Protein AF-A0A962HY28-F1 (afdb_monomer_lite)

Sequence (195 aa):
MSELNWTRHFLYLSLGILLLACLAYSPIFGRIGDWFGYLFVAGAWHASAIVLALRQSDRRALRLLFVVLVGLWSLLVPWVGLLLAGTLLPRDFPSGAALPIVFGLSSATGAASYWLLIRWWWLPSLSGGSIFWVVASCTLVSVLIAAAQPALKGFGVPSDISVHLLPSVLWWFAFSGALCLSQRIATRACLLTGS

Radius of gyration: 17.56 Å; chains: 1; bounding box: 40×38×54 Å

Secondary structure (DSSP, 8-state):
---B-HHHHHHHHHHHHHHHHHHHH-GGG-----HHHHHHHHHHHHHHHHHHHBSS---HHHHHHHHHHHHHHHHHHHHHHHHHHHHHS-TTS-HHHHHHHHHHHHHHHHHHHHHHHHHHHT-TTS-TTHHHHHHHHHHHHHHHHHHHHHHHHHTT--HIIIIIIHHHHHHHHHHHHHHHHHHHHHHHHHHHHT-

Foldseek 3Di:
DWDFQLVQLVVLLVVLLVVLVCLLPDCVVVDPVPVLVLQLSLQLSNLLSRLVRTPDDPPPVVSNVLSNVRSVVSNCLLVQLVVVLVVPDDPPHDPLQSQLSSQLSSLLVSLLVNVVSCCVPRNVLQDPVLSCQLSVQLSVLSSVLSVCLVVCVVVVPDCSCSVRSVNSSSNSCSNSVSVVVRVVVSVVVCVVVVD

pLDDT: mean 89.53, std 10.58, range [45.88, 98.25]

Structure (mmCIF, N/CA/C/O backbone):
data_AF-A0A962HY28-F1
#
_entry.id   AF-A0A962HY28-F1
#
loop_
_atom_site.group_PDB
_atom_site.id
_atom_site.type_symbol
_atom_site.label_atom_id
_atom_site.label_alt_id
_atom_site.label_comp_id
_atom_site.label_asym_id
_atom_site.label_entity_id
_atom_site.label_seq_id
_atom_site.pdbx_PDB_ins_code
_atom_site.Cartn_x
_atom_site.Cartn_y
_atom_site.Cartn_z
_atom_site.occupancy
_atom_site.B_iso_or_equiv
_atom_site.auth_seq_id
_atom_site.auth_comp_id
_atom_site.auth_asym_id
_atom_site.auth_atom_id
_atom_site.pdbx_PDB_model_num
ATOM 1 N N . MET A 1 1 ? -13.426 -1.855 20.860 1.00 51.66 1 MET A N 1
ATOM 2 C CA . MET A 1 1 ? -12.398 -1.443 19.874 1.00 51.66 1 MET A CA 1
ATOM 3 C C . MET A 1 1 ? -12.200 -2.588 18.894 1.00 51.66 1 MET A C 1
ATOM 5 O O . MET A 1 1 ? -12.202 -3.730 19.331 1.00 51.66 1 MET A O 1
ATOM 9 N N . SER A 1 2 ? -12.093 -2.322 17.592 1.00 60.47 2 SER A N 1
ATOM 10 C CA . SER A 1 2 ? -11.869 -3.389 16.610 1.00 60.47 2 SER A CA 1
ATOM 11 C C . SER A 1 2 ? -10.399 -3.806 16.634 1.00 60.47 2 SER A C 1
ATOM 13 O O . SER A 1 2 ? -9.525 -3.044 16.231 1.00 60.47 2 SER A O 1
ATOM 15 N N . GLU A 1 3 ? -10.122 -5.019 17.098 1.00 83.38 3 GLU A N 1
ATOM 16 C CA . GLU A 1 3 ? -8.798 -5.621 16.982 1.00 83.38 3 GLU A CA 1
ATOM 17 C C . GLU A 1 3 ? -8.690 -6.468 15.710 1.00 83.38 3 GLU A C 1
ATOM 19 O O . GLU A 1 3 ? -9.604 -7.217 15.349 1.00 83.38 3 GLU A O 1
ATOM 24 N N . LEU A 1 4 ? -7.542 -6.361 15.044 1.00 91.19 4 LEU A N 1
ATOM 25 C CA . LEU A 1 4 ? -7.191 -7.152 13.873 1.00 91.19 4 LEU A CA 1
ATOM 26 C C . LEU A 1 4 ? -6.528 -8.456 14.320 1.00 91.19 4 LEU A C 1
ATOM 28 O O . LEU A 1 4 ? -5.551 -8.456 15.070 1.00 91.19 4 LEU A O 1
ATOM 32 N N . ASN A 1 5 ? -7.038 -9.588 13.841 1.00 94.88 5 ASN A N 1
ATOM 33 C CA . ASN A 1 5 ? -6.348 -10.863 13.972 1.00 94.88 5 ASN A CA 1
ATOM 34 C C . ASN A 1 5 ? -5.249 -10.947 12.900 1.00 94.88 5 ASN A C 1
ATOM 36 O O . ASN A 1 5 ? -5.502 -11.380 11.777 1.00 94.88 5 ASN A O 1
ATOM 40 N N . TRP A 1 6 ? -4.031 -10.536 13.256 1.00 94.62 6 TRP A N 1
ATOM 41 C CA . TRP A 1 6 ? -2.887 -10.494 12.339 1.00 94.62 6 TRP A CA 1
ATOM 42 C C . TRP A 1 6 ? -2.550 -11.845 11.706 1.00 94.62 6 TRP A C 1
ATOM 44 O O . TRP A 1 6 ? -2.240 -11.888 10.522 1.00 94.62 6 TRP A O 1
ATOM 54 N N . THR A 1 7 ? -2.678 -12.949 12.444 1.00 95.94 7 THR A N 1
ATOM 55 C CA . THR A 1 7 ? -2.471 -14.296 11.889 1.00 95.94 7 THR A CA 1
ATOM 56 C C . THR A 1 7 ? -3.455 -14.573 10.756 1.00 95.94 7 THR A C 1
ATOM 58 O O . THR A 1 7 ? -3.060 -14.993 9.672 1.00 95.94 7 THR A O 1
ATOM 61 N N . ARG A 1 8 ? -4.740 -14.269 10.974 1.00 96.12 8 ARG A N 1
ATOM 62 C CA . ARG A 1 8 ? -5.783 -14.406 9.950 1.00 96.12 8 ARG A CA 1
ATOM 63 C C . ARG A 1 8 ? -5.568 -13.435 8.781 1.00 96.12 8 ARG A C 1
ATOM 65 O O . ARG A 1 8 ? -5.787 -13.820 7.639 1.00 96.12 8 ARG A O 1
ATOM 72 N N . HIS A 1 9 ? -5.126 -12.207 9.053 1.00 96.81 9 HIS A N 1
ATOM 73 C CA . HIS A 1 9 ? -4.815 -11.220 8.018 1.00 96.81 9 HIS A CA 1
ATOM 74 C C . HIS A 1 9 ? -3.718 -11.719 7.071 1.00 96.81 9 HIS A C 1
ATOM 76 O O . HIS A 1 9 ? -3.937 -11.766 5.863 1.00 96.81 9 HIS A O 1
ATOM 82 N N . PHE A 1 10 ? -2.574 -12.149 7.614 1.00 97.25 10 PHE A N 1
ATOM 83 C CA . PHE A 1 10 ? -1.470 -12.662 6.803 1.00 97.25 10 PHE A CA 1
ATOM 84 C C . PHE A 1 10 ? -1.838 -13.957 6.076 1.00 97.25 10 PHE A C 1
ATOM 86 O O . PHE A 1 10 ? -1.435 -14.122 4.931 1.00 97.25 10 PHE A O 1
ATOM 93 N N . LEU A 1 11 ? -2.670 -14.822 6.670 1.00 97.19 11 LEU A N 1
ATOM 94 C CA . LEU A 1 11 ? -3.205 -15.996 5.976 1.00 97.19 11 LEU A CA 1
ATOM 95 C C . LEU A 1 11 ? -4.010 -15.602 4.724 1.00 97.19 11 LEU A C 1
ATOM 97 O O . LEU A 1 11 ? -3.743 -16.114 3.640 1.00 97.19 11 LEU A O 1
ATOM 101 N N . TYR A 1 12 ? -4.966 -14.673 4.845 1.00 96.94 12 TYR A N 1
ATOM 102 C CA . TYR A 1 12 ? -5.743 -14.205 3.688 1.00 96.94 12 TYR A CA 1
ATOM 103 C C . TYR A 1 12 ? -4.893 -13.445 2.670 1.00 96.94 12 TYR A C 1
ATOM 105 O O . TYR A 1 12 ? -5.155 -13.524 1.469 1.00 96.94 12 TYR A O 1
ATOM 113 N N . LEU A 1 13 ? -3.863 -12.734 3.131 1.00 95.94 13 LEU A N 1
ATOM 114 C CA . LEU A 1 13 ? -2.910 -12.082 2.247 1.00 95.94 13 LEU A CA 1
ATOM 115 C C . LEU A 1 13 ? -2.151 -13.127 1.419 1.00 95.94 13 LEU A C 1
ATOM 117 O O . LEU A 1 13 ? -2.160 -13.039 0.196 1.00 95.94 13 LEU A O 1
ATOM 121 N N . SER A 1 14 ? -1.605 -14.168 2.056 1.00 95.69 14 SER A N 1
ATOM 122 C CA . SER A 1 14 ? -0.928 -15.283 1.381 1.00 95.69 14 SER A CA 1
ATOM 123 C C . SER A 1 14 ? -1.831 -16.010 0.384 1.00 95.69 14 SER A C 1
ATOM 125 O O . SER A 1 14 ? -1.393 -16.297 -0.727 1.00 95.69 14 SER A O 1
ATOM 127 N N . LEU A 1 15 ? -3.100 -16.254 0.731 1.00 94.69 15 LEU A N 1
ATOM 128 C CA . LEU A 1 15 ? -4.071 -16.834 -0.205 1.00 94.69 15 LEU A CA 1
ATOM 129 C C . LEU A 1 15 ? -4.295 -15.940 -1.434 1.00 94.69 15 LEU A C 1
ATOM 131 O O . LEU A 1 15 ? -4.405 -16.444 -2.547 1.00 94.69 15 LEU A O 1
ATOM 135 N N . GLY A 1 16 ? -4.296 -14.620 -1.248 1.00 91.12 16 GLY A N 1
ATOM 136 C CA . GLY A 1 16 ? -4.358 -13.659 -2.350 1.00 91.12 16 GLY A CA 1
ATOM 137 C C . GLY A 1 16 ? -3.169 -13.698 -3.273 1.00 91.12 16 GLY A C 1
ATOM 138 O O . GLY A 1 16 ? -3.331 -13.601 -4.481 1.00 91.12 16 GLY A O 1
ATOM 139 N N . ILE A 1 17 ? -1.978 -13.857 -2.707 1.00 92.00 17 ILE A N 1
ATOM 140 C CA . ILE A 1 17 ? -0.744 -13.966 -3.484 1.00 92.00 17 ILE A CA 1
ATOM 141 C C . ILE A 1 17 ? -0.793 -15.216 -4.354 1.00 92.00 17 ILE A C 1
ATOM 143 O O . ILE A 1 17 ? -0.479 -15.136 -5.537 1.00 92.00 17 ILE A O 1
ATOM 147 N N . LEU A 1 18 ? -1.231 -16.347 -3.794 1.00 90.88 18 LEU A N 1
ATOM 148 C CA . LEU A 1 18 ? -1.414 -17.580 -4.558 1.00 90.88 18 LEU A CA 1
ATOM 149 C C . LEU A 1 18 ? -2.453 -17.395 -5.666 1.00 90.88 18 LEU A C 1
ATOM 151 O O . LEU A 1 18 ? -2.195 -17.779 -6.801 1.00 90.88 18 LEU A O 1
ATOM 155 N N . LEU A 1 19 ? -3.585 -16.751 -5.366 1.00 87.12 19 LEU A N 1
ATOM 156 C CA . LEU A 1 19 ? -4.612 -16.458 -6.363 1.00 87.12 19 LEU A CA 1
ATOM 157 C C . LEU A 1 19 ? -4.069 -15.562 -7.485 1.00 87.12 19 LEU A C 1
ATOM 159 O O . LEU A 1 19 ? -4.201 -15.914 -8.652 1.00 87.12 19 LEU A O 1
ATOM 163 N N . LEU A 1 20 ? -3.424 -14.441 -7.151 1.00 84.31 20 LEU A N 1
ATOM 164 C CA . LEU A 1 20 ? -2.828 -13.531 -8.132 1.00 84.31 20 LEU A CA 1
ATOM 165 C C . LEU A 1 20 ? -1.727 -14.210 -8.949 1.00 84.31 20 LEU A C 1
ATOM 167 O O . LEU A 1 20 ? -1.650 -13.978 -10.150 1.00 84.31 20 LEU A O 1
ATOM 171 N N . ALA A 1 21 ? -0.911 -15.067 -8.333 1.00 84.81 21 ALA A N 1
ATOM 172 C CA . ALA A 1 21 ? 0.083 -15.858 -9.047 1.00 84.81 21 ALA A CA 1
ATOM 173 C C . ALA A 1 21 ? -0.597 -16.814 -10.036 1.00 84.81 21 ALA A C 1
ATOM 175 O O . ALA A 1 21 ? -0.266 -16.802 -11.217 1.00 84.81 21 ALA A O 1
ATOM 176 N N . CYS A 1 22 ? -1.598 -17.584 -9.599 1.00 83.38 22 CYS A N 1
ATOM 177 C CA . CYS A 1 22 ? -2.365 -18.460 -10.487 1.00 83.38 22 CYS A CA 1
ATOM 178 C C . CYS A 1 22 ? -3.007 -17.689 -11.648 1.00 83.38 22 CYS A C 1
ATOM 180 O O . CYS A 1 22 ? -3.001 -18.185 -12.771 1.00 83.38 22 CYS A O 1
ATOM 182 N N . LEU A 1 23 ? -3.526 -16.483 -11.400 1.00 77.62 23 LEU A N 1
ATOM 183 C CA . LEU A 1 23 ? -4.079 -15.617 -12.443 1.00 77.62 23 LEU A CA 1
ATOM 184 C C . LEU A 1 23 ? -2.995 -15.117 -13.406 1.00 77.62 23 LEU A C 1
ATOM 186 O O . LEU A 1 23 ? -3.212 -15.155 -14.612 1.00 77.62 23 LEU A O 1
ATOM 190 N N . ALA A 1 24 ? -1.825 -14.719 -12.899 1.00 73.88 24 ALA A N 1
ATOM 191 C CA . ALA A 1 24 ? -0.699 -14.255 -13.711 1.00 73.88 24 ALA A CA 1
ATOM 192 C C . ALA A 1 24 ? -0.129 -15.341 -14.635 1.00 73.88 24 ALA A C 1
ATOM 194 O O . ALA A 1 24 ? 0.333 -15.027 -15.726 1.00 73.88 24 ALA A O 1
ATOM 195 N N . TYR A 1 25 ? -0.190 -16.612 -14.231 1.00 73.19 25 TYR A N 1
ATOM 196 C CA . TYR A 1 25 ? 0.260 -17.743 -15.053 1.00 73.19 25 TYR A CA 1
ATOM 197 C C . TYR A 1 25 ? -0.862 -18.430 -15.842 1.00 73.19 25 TYR A C 1
ATOM 199 O O . TYR A 1 25 ? -0.593 -19.368 -16.596 1.00 73.19 25 TYR A O 1
ATOM 207 N N . SER A 1 26 ? -2.120 -18.019 -15.669 1.00 70.25 26 SER A N 1
ATOM 208 C CA . SER A 1 26 ? -3.241 -18.674 -16.338 1.00 70.25 26 SER A CA 1
ATOM 209 C C . SER A 1 26 ? -3.368 -18.197 -17.788 1.00 70.25 26 SER A C 1
ATOM 211 O O . SER A 1 26 ? -3.557 -17.003 -18.016 1.00 70.25 26 SER A O 1
ATOM 213 N N . PRO A 1 27 ? -3.380 -19.106 -18.783 1.00 64.25 27 PRO A N 1
ATOM 214 C CA . PRO A 1 27 ? -3.607 -18.743 -20.182 1.00 64.25 27 PRO A CA 1
ATOM 215 C C . PRO A 1 27 ? -5.035 -18.231 -20.437 1.00 64.25 27 PRO A C 1
ATOM 217 O O . PRO A 1 27 ? -5.262 -17.528 -21.418 1.00 64.25 27 PRO A O 1
ATOM 220 N N . ILE A 1 28 ? -5.992 -18.529 -19.545 1.00 58.25 28 ILE A N 1
ATOM 221 C CA . ILE A 1 28 ? -7.378 -18.021 -19.601 1.00 58.25 28 ILE A CA 1
ATOM 222 C C . ILE A 1 28 ? -7.407 -16.522 -19.288 1.00 58.25 28 ILE A C 1
ATOM 224 O O . ILE A 1 28 ? -8.130 -15.758 -19.920 1.00 58.25 28 ILE A O 1
ATOM 228 N N . PHE A 1 29 ? -6.562 -16.099 -18.349 1.00 55.78 29 PHE A N 1
ATOM 229 C CA . PHE A 1 29 ? -6.284 -14.696 -18.054 1.00 55.78 29 PHE A CA 1
ATOM 230 C C . PHE A 1 29 ? -5.047 -14.220 -18.818 1.00 55.78 29 PHE A C 1
ATOM 232 O O . PHE A 1 29 ? -4.430 -13.243 -18.408 1.00 55.78 29 PHE A O 1
ATOM 239 N N . GLY A 1 30 ? -4.701 -14.904 -19.924 1.00 45.88 30 GLY A N 1
ATOM 240 C CA . GLY A 1 30 ? -3.424 -14.866 -20.655 1.00 45.88 30 GLY A CA 1
ATOM 241 C C . GLY A 1 30 ? -3.021 -13.517 -21.243 1.00 45.88 30 GLY A C 1
ATOM 242 O O . GLY A 1 30 ? -2.062 -13.423 -22.004 1.00 45.88 30 GLY A O 1
ATOM 243 N N . ARG A 1 31 ? -3.734 -12.463 -20.871 1.00 51.59 31 ARG A N 1
ATOM 244 C CA . ARG A 1 31 ? -3.197 -11.126 -20.712 1.00 51.59 31 ARG A CA 1
ATOM 245 C C . ARG A 1 31 ? -3.820 -10.566 -19.439 1.00 51.59 31 ARG A C 1
ATOM 247 O O . ARG A 1 31 ? -4.974 -10.139 -19.470 1.00 51.59 31 ARG A O 1
ATOM 254 N N . ILE A 1 32 ? -3.038 -10.400 -18.376 1.00 50.00 32 ILE A N 1
ATOM 255 C CA . ILE A 1 32 ? -3.238 -9.258 -17.471 1.00 50.00 32 ILE A CA 1
ATOM 256 C C . ILE A 1 32 ? -2.877 -7.989 -18.279 1.00 50.00 32 ILE A C 1
ATOM 258 O O . ILE A 1 32 ? -1.958 -7.246 -17.973 1.00 50.00 32 ILE A O 1
ATOM 262 N N . GLY A 1 33 ? -3.543 -7.799 -19.421 1.00 50.12 33 GLY A N 1
ATOM 263 C CA . GLY A 1 33 ? -3.350 -6.686 -20.342 1.00 50.12 33 GLY A CA 1
ATOM 264 C C . GLY A 1 33 ? -4.156 -5.474 -19.904 1.00 50.12 33 GLY A C 1
ATOM 265 O O . GLY A 1 33 ? -3.871 -4.366 -20.342 1.00 50.12 33 GLY A O 1
ATOM 266 N N . ASP A 1 34 ? -5.124 -5.673 -19.007 1.00 70.31 34 ASP A N 1
ATOM 267 C CA . ASP A 1 34 ? -5.798 -4.588 -18.322 1.00 70.31 34 ASP A CA 1
ATOM 268 C C . ASP A 1 34 ? -5.128 -4.344 -16.965 1.00 70.31 34 ASP A C 1
ATOM 270 O O . ASP A 1 34 ? -5.507 -4.890 -15.924 1.00 70.31 34 ASP A O 1
ATOM 274 N N . TRP A 1 35 ? -4.077 -3.528 -17.000 1.00 76.06 35 TRP A N 1
ATOM 275 C CA . TRP A 1 35 ? -3.359 -3.064 -15.816 1.00 76.06 35 TRP A CA 1
ATOM 276 C C . TRP A 1 35 ? -4.303 -2.461 -14.763 1.00 76.06 35 TRP A C 1
ATOM 278 O O . TRP A 1 35 ? -4.059 -2.606 -13.564 1.00 76.06 35 TRP A O 1
ATOM 288 N N . PHE A 1 36 ? -5.422 -1.858 -15.187 1.00 81.31 36 PHE A N 1
ATOM 289 C CA . PHE A 1 36 ? -6.437 -1.350 -14.269 1.00 81.31 36 PHE A CA 1
ATOM 290 C C . PHE A 1 36 ? -7.134 -2.493 -13.529 1.00 81.31 36 PHE A C 1
ATOM 292 O O . PHE A 1 36 ? -7.209 -2.470 -12.301 1.00 81.31 36 PHE A O 1
ATOM 299 N N . GLY A 1 37 ? -7.570 -3.534 -14.241 1.00 84.81 37 GLY A N 1
ATOM 300 C CA . GLY A 1 37 ? -8.165 -4.722 -13.625 1.00 84.81 37 GLY A CA 1
ATOM 301 C C . GLY A 1 37 ? -7.264 -5.331 -12.545 1.00 84.81 37 GLY A C 1
ATOM 302 O O . GLY A 1 37 ? -7.721 -5.594 -11.430 1.00 84.81 37 GLY A O 1
ATOM 303 N N . TYR A 1 38 ? -5.965 -5.464 -12.832 1.00 86.69 38 TYR A N 1
ATOM 304 C CA . TYR A 1 38 ? -4.989 -5.943 -11.849 1.00 86.69 38 TYR A CA 1
ATOM 305 C C . TYR A 1 38 ? -4.906 -5.045 -10.613 1.00 86.69 38 TYR A C 1
ATOM 307 O O . TYR A 1 38 ? -5.018 -5.537 -9.490 1.00 86.69 38 TYR A O 1
ATOM 315 N N . LEU A 1 39 ? -4.725 -3.735 -10.801 1.00 89.69 39 LEU A N 1
ATOM 316 C CA . LEU A 1 39 ? -4.580 -2.788 -9.694 1.00 89.69 39 LEU A CA 1
ATOM 317 C C . LEU A 1 39 ? -5.815 -2.762 -8.792 1.00 89.69 39 LEU A C 1
ATOM 319 O O . LEU A 1 39 ? -5.672 -2.759 -7.566 1.00 89.69 39 LEU A O 1
ATOM 323 N N . PHE A 1 40 ? -7.014 -2.791 -9.383 1.00 92.62 40 PHE A N 1
ATOM 324 C CA . PHE A 1 40 ? -8.258 -2.858 -8.624 1.00 92.62 40 PHE A CA 1
ATOM 325 C C . PHE A 1 40 ? -8.324 -4.137 -7.791 1.00 92.62 40 PHE A C 1
ATOM 327 O O . PHE A 1 40 ? -8.549 -4.067 -6.582 1.00 92.62 40 PHE A O 1
ATOM 334 N N . VAL A 1 41 ? -8.102 -5.300 -8.416 1.00 91.25 41 VAL A N 1
ATOM 335 C CA . VAL A 1 41 ? -8.169 -6.602 -7.734 1.00 91.25 41 VAL A CA 1
ATOM 336 C C . VAL A 1 41 ? -7.111 -6.692 -6.639 1.00 91.25 41 VAL A C 1
ATOM 338 O O . VAL A 1 41 ? -7.418 -7.138 -5.535 1.00 91.25 41 VAL A O 1
ATOM 341 N N . ALA A 1 42 ? -5.893 -6.217 -6.899 1.00 92.12 42 ALA A N 1
ATOM 342 C CA . ALA A 1 42 ? -4.821 -6.200 -5.918 1.00 92.12 42 ALA A CA 1
ATOM 343 C C . ALA A 1 42 ? -5.186 -5.335 -4.693 1.00 92.12 42 ALA A C 1
ATOM 345 O O . ALA A 1 42 ? -5.101 -5.798 -3.551 1.00 92.12 42 ALA A O 1
ATOM 346 N N . GLY A 1 43 ? -5.654 -4.103 -4.912 1.00 94.62 43 GLY A N 1
ATOM 347 C CA . GLY A 1 43 ? -6.103 -3.216 -3.835 1.00 94.62 43 GLY A CA 1
ATOM 348 C C . GLY A 1 43 ? -7.286 -3.786 -3.050 1.00 94.62 43 GLY A C 1
ATOM 349 O O . GLY A 1 43 ? -7.260 -3.855 -1.817 1.00 94.62 43 GLY A O 1
ATOM 350 N N . ALA A 1 44 ? -8.307 -4.257 -3.767 1.00 96.31 44 ALA A N 1
ATOM 351 C CA . ALA A 1 44 ? -9.501 -4.855 -3.184 1.00 96.31 44 ALA A CA 1
ATOM 352 C C . ALA A 1 44 ? -9.166 -6.110 -2.365 1.00 96.31 44 ALA A C 1
ATOM 354 O O . ALA A 1 44 ? -9.746 -6.324 -1.296 1.00 96.31 44 ALA A O 1
ATOM 355 N N . TRP A 1 45 ? -8.207 -6.921 -2.813 1.00 96.00 45 TRP A N 1
ATOM 356 C CA . TRP A 1 45 ? -7.786 -8.105 -2.075 1.00 96.00 45 TRP A CA 1
ATOM 357 C C . TRP A 1 45 ? -7.073 -7.745 -0.773 1.00 96.00 45 TRP A C 1
ATOM 359 O O . TRP A 1 45 ? -7.411 -8.284 0.285 1.00 96.00 45 TRP A O 1
ATOM 369 N N . HIS A 1 46 ? -6.132 -6.797 -0.814 1.00 97.19 46 HIS A N 1
ATOM 370 C CA . HIS A 1 46 ? -5.443 -6.340 0.395 1.00 97.19 46 HIS A CA 1
ATOM 371 C C . HIS A 1 46 ? -6.437 -5.781 1.423 1.00 97.19 46 HIS A C 1
ATOM 373 O O . HIS A 1 46 ? -6.414 -6.174 2.594 1.00 97.19 46 HIS A O 1
ATOM 379 N N . ALA A 1 47 ? -7.398 -4.971 0.970 1.00 97.19 47 ALA A N 1
ATOM 380 C CA . ALA A 1 47 ? -8.489 -4.483 1.808 1.00 97.19 47 ALA A CA 1
ATOM 381 C C . ALA A 1 47 ? -9.383 -5.601 2.351 1.00 97.19 47 ALA A C 1
ATOM 383 O O . ALA A 1 47 ? -9.739 -5.574 3.533 1.00 97.19 47 ALA A O 1
ATOM 384 N N . SER A 1 48 ? -9.696 -6.603 1.529 1.00 97.00 48 SER A N 1
ATOM 385 C CA . SER A 1 48 ? -10.473 -7.782 1.924 1.00 97.00 48 SER A CA 1
ATOM 386 C C . SER A 1 48 ? -9.778 -8.552 3.045 1.00 97.00 48 SER A C 1
ATOM 388 O O . SER A 1 48 ? -10.405 -8.876 4.055 1.00 97.00 48 SER A O 1
ATOM 390 N N . ALA A 1 49 ? -8.465 -8.764 2.933 1.00 97.19 49 ALA A N 1
ATOM 391 C CA . ALA A 1 49 ? -7.668 -9.418 3.966 1.00 97.19 49 ALA A CA 1
ATOM 392 C C . ALA A 1 49 ? -7.705 -8.655 5.301 1.00 97.19 49 ALA A C 1
ATOM 394 O O . ALA A 1 49 ? -7.686 -9.280 6.363 1.00 97.19 49 ALA A O 1
ATOM 395 N N . ILE A 1 50 ? -7.774 -7.318 5.282 1.00 95.50 50 ILE A N 1
ATOM 396 C CA . ILE A 1 50 ? -7.968 -6.511 6.497 1.00 95.50 50 ILE A CA 1
ATOM 397 C C . ILE A 1 50 ? -9.370 -6.734 7.066 1.00 95.50 50 ILE A C 1
ATOM 399 O O . ILE A 1 50 ? -9.501 -7.132 8.224 1.00 95.50 50 ILE A O 1
ATOM 403 N N . VAL A 1 51 ? -10.425 -6.519 6.273 1.00 95.62 51 VAL A N 1
ATOM 404 C CA . VAL A 1 51 ? -11.803 -6.559 6.797 1.00 95.62 51 VAL A CA 1
ATOM 405 C C . VAL A 1 51 ? -12.224 -7.953 7.262 1.00 95.62 51 VAL A C 1
ATOM 407 O O . VAL A 1 51 ? -12.978 -8.074 8.230 1.00 95.62 51 VAL A O 1
ATOM 410 N N . LEU A 1 52 ? -11.720 -9.013 6.625 1.00 95.06 52 LEU A N 1
ATOM 411 C CA . LEU A 1 52 ? -11.963 -10.400 7.034 1.00 95.06 52 LEU A CA 1
ATOM 412 C C . LEU A 1 52 ? -11.216 -10.773 8.323 1.00 95.06 52 LEU A C 1
ATOM 414 O O . LEU A 1 52 ? -11.626 -11.694 9.035 1.00 95.06 52 LEU A O 1
ATOM 418 N N . ALA A 1 53 ? -10.136 -10.060 8.640 1.00 95.62 53 ALA A N 1
ATOM 419 C CA . ALA A 1 53 ? -9.354 -10.261 9.850 1.00 95.62 53 ALA A CA 1
ATOM 420 C C . ALA A 1 53 ? -9.846 -9.436 11.055 1.00 95.62 53 ALA A C 1
ATOM 422 O O . ALA A 1 53 ? -9.353 -9.645 12.166 1.00 95.62 53 ALA A O 1
ATOM 423 N N . LEU A 1 54 ? -10.837 -8.553 10.879 1.00 92.94 54 LEU A N 1
ATOM 424 C CA . LEU A 1 54 ? -11.471 -7.819 11.980 1.00 92.94 54 LEU A CA 1
ATOM 425 C C . LEU A 1 54 ? -12.237 -8.780 12.900 1.00 92.94 54 LEU A C 1
ATOM 427 O O . LEU A 1 54 ? -13.093 -9.542 12.440 1.00 92.94 54 LEU A O 1
ATOM 431 N N . ARG A 1 55 ? -11.965 -8.719 14.210 1.00 85.56 55 ARG A N 1
ATOM 432 C CA . ARG A 1 55 ? -12.593 -9.602 15.211 1.00 85.56 55 ARG A CA 1
ATOM 433 C C . ARG A 1 55 ? -14.065 -9.277 15.490 1.00 85.56 55 ARG A C 1
ATOM 435 O O . ARG A 1 55 ? -14.832 -10.194 15.750 1.00 85.56 55 ARG A O 1
ATOM 442 N N . GLN A 1 56 ? -14.465 -8.004 15.441 1.00 72.50 56 GLN A N 1
ATOM 443 C CA . GLN A 1 56 ? -15.807 -7.552 15.846 1.00 72.50 56 GLN A CA 1
ATOM 444 C C . GLN A 1 56 ? -16.294 -6.387 14.975 1.00 72.50 56 GLN A C 1
ATOM 446 O O . GLN A 1 56 ? -16.042 -5.221 15.269 1.00 72.50 56 GLN A O 1
ATOM 451 N N . SER A 1 57 ? -16.983 -6.683 13.873 1.00 68.69 57 SER A N 1
ATOM 452 C CA . SER A 1 57 ? -17.618 -5.641 13.056 1.00 68.69 57 SER A CA 1
ATOM 453 C C . SER A 1 57 ? -18.813 -6.228 12.310 1.00 68.69 57 SER A C 1
ATOM 455 O O . SER A 1 57 ? -18.643 -6.849 11.265 1.00 68.69 57 SER A O 1
ATOM 457 N N . ASP A 1 58 ? -20.024 -6.015 12.818 1.00 77.50 58 ASP A N 1
ATOM 458 C CA . ASP A 1 58 ? -21.259 -6.452 12.142 1.00 77.50 58 ASP A CA 1
ATOM 459 C C . ASP A 1 58 ? -21.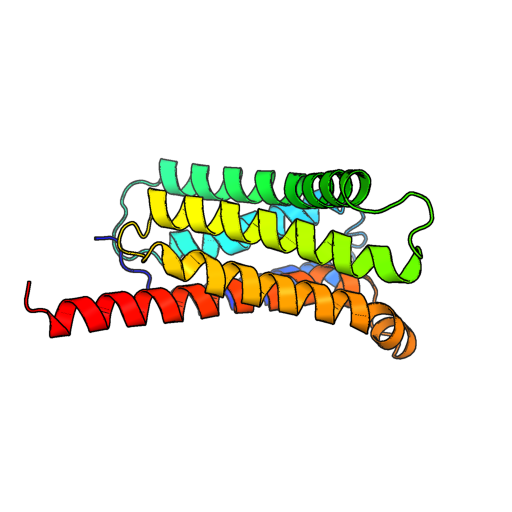632 -5.558 10.946 1.00 77.50 58 ASP A C 1
ATOM 461 O O . ASP A 1 58 ? -22.601 -5.797 10.225 1.00 77.50 58 ASP A O 1
ATOM 465 N N . ARG A 1 59 ? -20.821 -4.532 10.665 1.00 87.12 59 ARG A N 1
ATOM 466 C CA . ARG A 1 59 ? -21.063 -3.524 9.628 1.00 87.12 59 ARG A CA 1
ATOM 467 C C . ARG A 1 59 ? -20.630 -4.016 8.243 1.00 87.12 59 ARG A C 1
ATOM 469 O O . ARG A 1 59 ? -19.693 -3.480 7.649 1.00 87.12 59 ARG A O 1
ATOM 476 N N . ARG A 1 60 ? -21.320 -5.031 7.711 1.00 89.94 60 ARG A N 1
ATOM 477 C CA . ARG A 1 60 ? -21.024 -5.648 6.397 1.00 89.94 60 ARG A CA 1
ATOM 478 C C . ARG A 1 60 ? -20.962 -4.626 5.254 1.00 89.94 60 ARG A C 1
ATOM 480 O O . ARG A 1 60 ? -20.031 -4.674 4.458 1.00 89.94 60 ARG A O 1
ATOM 487 N N . ALA A 1 61 ? -21.889 -3.667 5.227 1.00 93.31 61 ALA A N 1
ATOM 488 C CA . ALA A 1 61 ? -21.924 -2.618 4.206 1.00 93.31 61 ALA A CA 1
ATOM 489 C C . ALA A 1 61 ? -20.658 -1.741 4.213 1.00 93.31 61 ALA A C 1
ATOM 491 O O . ALA A 1 61 ? -20.084 -1.487 3.159 1.00 93.31 61 ALA A O 1
ATOM 492 N N . LEU A 1 62 ? -20.163 -1.346 5.395 1.00 92.81 62 LEU A N 1
ATOM 493 C CA . LEU A 1 62 ? -18.925 -0.563 5.504 1.00 92.81 62 LEU A CA 1
ATOM 494 C C . LEU A 1 62 ? -17.694 -1.367 5.085 1.00 92.81 62 LEU A C 1
ATOM 496 O O . LEU A 1 62 ? -16.780 -0.809 4.487 1.00 92.81 62 LEU A O 1
ATOM 500 N N . ARG A 1 63 ? -17.665 -2.676 5.366 1.00 94.31 63 ARG A N 1
ATOM 501 C CA . ARG A 1 63 ? -16.579 -3.554 4.903 1.00 94.31 63 ARG A CA 1
ATOM 502 C C . ARG A 1 63 ? -16.529 -3.606 3.378 1.00 94.31 63 ARG A C 1
ATOM 504 O O . ARG A 1 63 ? -15.452 -3.465 2.811 1.00 94.31 63 ARG A O 1
ATOM 511 N N . LEU A 1 64 ? -17.683 -3.767 2.727 1.00 96.00 64 LEU A N 1
ATOM 512 C CA . LEU A 1 64 ? -17.767 -3.775 1.267 1.00 96.00 64 LEU A CA 1
ATOM 513 C C . LEU A 1 64 ? -17.362 -2.419 0.681 1.00 96.00 64 LEU A C 1
ATOM 515 O O . LEU A 1 64 ? -16.525 -2.370 -0.216 1.00 96.00 64 LEU A O 1
ATOM 519 N N . LEU A 1 65 ? -17.893 -1.323 1.231 1.00 96.69 65 LEU A N 1
ATOM 520 C CA . LEU A 1 65 ? -17.542 0.028 0.798 1.00 96.69 65 LEU A CA 1
ATOM 521 C C . LEU A 1 65 ? -16.035 0.287 0.931 1.00 96.69 65 LEU A C 1
ATOM 523 O O . LEU A 1 65 ? -15.433 0.847 0.024 1.00 96.69 65 LEU A O 1
ATOM 527 N N . PHE A 1 66 ? -15.412 -0.167 2.022 1.00 96.94 66 PHE A N 1
ATOM 528 C CA . PHE A 1 66 ? -13.970 -0.029 2.241 1.00 96.94 66 PHE A CA 1
ATOM 529 C C . PHE A 1 66 ? -13.173 -0.729 1.145 1.00 96.94 66 PHE A C 1
ATOM 531 O O . PHE A 1 66 ? -12.266 -0.139 0.568 1.00 96.94 66 PHE A O 1
ATOM 538 N N . VAL A 1 67 ? -13.535 -1.977 0.839 1.00 97.69 67 VAL A N 1
ATOM 539 C CA . VAL A 1 67 ? -12.877 -2.778 -0.199 1.00 97.69 67 VAL A CA 1
ATOM 540 C C . VAL A 1 67 ? -13.003 -2.115 -1.568 1.00 97.69 67 VAL A C 1
ATOM 542 O O . VAL A 1 67 ? -12.000 -1.983 -2.266 1.00 97.69 67 VAL A O 1
ATOM 545 N N . VAL A 1 68 ? -14.202 -1.649 -1.927 1.00 97.31 68 VAL A N 1
ATOM 546 C CA . VAL A 1 68 ? -14.446 -0.972 -3.209 1.00 97.31 68 VAL A CA 1
ATOM 547 C C . VAL A 1 68 ? -13.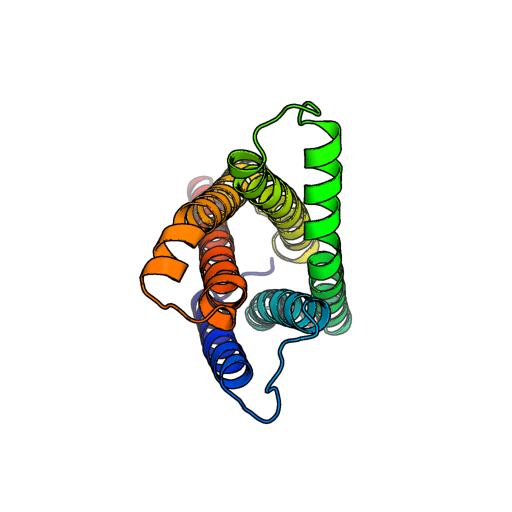660 0.335 -3.299 1.00 97.31 68 VAL A C 1
ATOM 549 O O . VAL A 1 68 ? -12.985 0.561 -4.300 1.00 97.31 68 VAL A O 1
ATOM 552 N N . LEU A 1 69 ? -13.694 1.176 -2.259 1.00 97.31 69 LEU A N 1
ATOM 553 C CA . LEU A 1 69 ? -12.955 2.441 -2.249 1.00 97.31 69 LEU A CA 1
ATOM 554 C C . LEU A 1 69 ? -11.450 2.223 -2.373 1.00 97.31 69 LEU A C 1
ATOM 556 O O . LEU A 1 69 ? -10.801 2.941 -3.125 1.00 97.31 69 LEU A O 1
ATOM 560 N N . VAL A 1 70 ? -10.896 1.234 -1.672 1.00 97.19 70 VAL A N 1
ATOM 561 C CA . VAL A 1 70 ? -9.463 0.927 -1.753 1.00 97.19 70 VAL A CA 1
ATOM 562 C C . VAL A 1 70 ? -9.105 0.376 -3.131 1.00 97.19 70 VAL A C 1
ATOM 564 O O . VAL A 1 70 ? -8.114 0.815 -3.704 1.00 97.19 70 VAL A O 1
ATOM 567 N N . GLY A 1 71 ? -9.930 -0.510 -3.698 1.00 96.19 71 GLY A N 1
ATOM 568 C CA . GLY A 1 71 ? -9.744 -0.997 -5.066 1.00 96.19 71 GLY A CA 1
ATOM 569 C C . GLY A 1 71 ? -9.742 0.140 -6.092 1.00 96.19 71 GLY A C 1
ATOM 570 O O . GLY A 1 71 ? -8.827 0.230 -6.907 1.00 96.19 71 GLY A O 1
ATOM 571 N N . LEU A 1 72 ? -10.714 1.057 -6.023 1.00 96.25 72 LEU A N 1
ATOM 572 C CA . LEU A 1 72 ? -10.760 2.238 -6.895 1.00 96.25 72 LEU A CA 1
ATOM 573 C C . LEU A 1 72 ? -9.572 3.176 -6.654 1.00 96.25 72 LEU A C 1
ATOM 575 O O . LEU A 1 72 ? -8.987 3.693 -7.602 1.00 96.25 72 LEU A O 1
ATOM 579 N N . TRP A 1 73 ? -9.176 3.374 -5.396 1.00 96.31 73 TRP A N 1
ATOM 580 C CA . TRP A 1 73 ? -8.022 4.199 -5.050 1.00 96.31 73 TRP A CA 1
ATOM 581 C C . TRP A 1 73 ? -6.724 3.634 -5.634 1.00 96.31 73 TRP A C 1
ATOM 583 O O . TRP A 1 73 ? -5.908 4.396 -6.150 1.00 96.31 73 TRP A O 1
ATOM 593 N N . SER A 1 74 ? -6.558 2.309 -5.652 1.00 95.12 74 SER A N 1
ATOM 594 C CA . SER A 1 74 ? -5.411 1.653 -6.291 1.00 95.12 74 SER A CA 1
ATOM 595 C C . SER A 1 74 ? -5.299 1.945 -7.791 1.00 95.12 74 SER A C 1
ATOM 597 O O . SER A 1 74 ? -4.182 1.964 -8.302 1.00 95.12 74 SER A O 1
ATOM 599 N N . LEU A 1 75 ? -6.407 2.241 -8.482 1.00 94.31 75 LEU A N 1
ATOM 600 C CA . LEU A 1 75 ? -6.380 2.699 -9.878 1.00 94.31 75 LEU A CA 1
ATOM 601 C C . LEU A 1 75 ? -5.845 4.126 -10.014 1.00 94.31 75 LEU A C 1
ATOM 603 O O . LEU A 1 75 ? -5.187 4.446 -10.999 1.00 94.31 75 LEU A O 1
ATOM 607 N N . LEU A 1 76 ? -6.158 4.989 -9.043 1.00 95.06 76 LEU A N 1
ATOM 608 C CA . LEU A 1 76 ? -5.867 6.424 -9.081 1.00 95.06 76 LEU A CA 1
ATOM 609 C C . LEU A 1 76 ? -4.448 6.758 -8.615 1.00 95.06 76 LEU A C 1
ATOM 611 O O . LEU A 1 76 ? -3.828 7.680 -9.141 1.00 95.06 76 LEU A O 1
ATOM 615 N N . VAL A 1 77 ? -3.923 6.013 -7.642 1.00 95.19 77 VAL A N 1
ATOM 616 C CA . VAL A 1 77 ? -2.624 6.281 -7.004 1.00 95.19 77 VAL A CA 1
ATOM 617 C C . VAL A 1 77 ? -1.463 6.458 -7.997 1.00 95.19 77 VAL A C 1
ATOM 619 O O . VAL A 1 77 ? -0.713 7.425 -7.834 1.00 95.19 77 VAL A O 1
ATOM 622 N N . PRO A 1 78 ? -1.298 5.614 -9.034 1.00 92.44 78 PRO A N 1
ATOM 623 C CA . PRO A 1 78 ? -0.216 5.805 -9.997 1.00 92.44 78 PRO A CA 1
ATOM 624 C C . PRO A 1 78 ? -0.313 7.127 -10.767 1.00 92.44 78 PRO A C 1
ATOM 626 O O . PRO A 1 78 ? 0.702 7.774 -11.016 1.00 92.44 78 PRO A O 1
ATOM 629 N N . TRP A 1 79 ? -1.531 7.567 -11.101 1.00 93.50 79 TRP A N 1
ATOM 630 C CA . TRP A 1 79 ? -1.758 8.851 -11.771 1.00 93.50 79 TRP A CA 1
ATOM 631 C C . TRP A 1 79 ? -1.407 10.024 -10.870 1.00 93.50 79 TRP A C 1
ATOM 633 O O . TRP A 1 79 ? -0.809 10.992 -11.332 1.00 93.50 79 TRP A O 1
ATOM 643 N N . VAL A 1 80 ? -1.721 9.924 -9.576 1.00 94.06 80 VAL A N 1
ATOM 644 C CA . VAL A 1 80 ? -1.327 10.946 -8.601 1.00 94.06 80 VAL A CA 1
ATOM 645 C C . VAL A 1 80 ? 0.195 11.022 -8.490 1.00 94.06 80 VAL A C 1
ATOM 647 O O . VAL A 1 80 ? 0.746 12.119 -8.511 1.00 94.06 80 VAL A O 1
ATOM 650 N N . GLY A 1 81 ? 0.895 9.887 -8.433 1.00 93.50 81 GLY A N 1
ATOM 651 C CA . GLY A 1 81 ? 2.358 9.883 -8.399 1.00 93.50 81 GLY A CA 1
ATOM 652 C C . GLY A 1 81 ? 2.997 10.441 -9.672 1.00 93.50 81 GLY A C 1
ATOM 653 O O . GLY A 1 81 ? 3.965 11.194 -9.577 1.00 93.50 81 GLY A O 1
ATOM 654 N N . LEU A 1 82 ? 2.433 10.140 -10.847 1.00 92.44 82 LEU A N 1
ATOM 655 C CA . LEU A 1 82 ? 2.851 10.738 -12.121 1.00 92.44 82 LEU A CA 1
ATOM 656 C C . LEU A 1 82 ? 2.637 12.254 -12.139 1.00 92.44 82 LEU A C 1
ATOM 658 O O . LEU A 1 82 ? 3.546 12.989 -12.521 1.00 92.44 82 LEU A O 1
ATOM 662 N N . LEU A 1 83 ? 1.468 12.725 -11.696 1.00 94.81 83 LEU A N 1
ATOM 663 C CA . LEU A 1 83 ? 1.159 14.151 -11.598 1.00 94.81 83 LEU A CA 1
ATOM 664 C C . LEU A 1 83 ? 2.148 14.856 -10.662 1.00 94.81 83 LEU A C 1
ATOM 666 O O . LEU A 1 83 ? 2.756 15.850 -11.048 1.00 94.81 83 LEU A O 1
ATOM 670 N N . LEU A 1 84 ? 2.358 14.310 -9.460 1.00 93.94 84 LEU A N 1
ATOM 671 C CA . LEU A 1 84 ? 3.296 14.864 -8.484 1.00 93.94 84 LEU A CA 1
ATOM 672 C C . LEU A 1 84 ? 4.720 14.901 -9.041 1.00 93.94 84 LEU A C 1
ATOM 674 O O . LEU A 1 84 ? 5.369 15.942 -8.973 1.00 93.94 84 LEU A O 1
ATOM 678 N N . ALA A 1 85 ? 5.191 13.813 -9.652 1.00 93.19 85 ALA A N 1
ATOM 679 C CA . ALA A 1 85 ? 6.507 13.782 -10.283 1.00 93.19 85 ALA A CA 1
ATOM 680 C C . ALA A 1 85 ? 6.629 14.841 -11.387 1.00 93.19 85 ALA A C 1
ATOM 682 O O . ALA A 1 85 ? 7.617 15.566 -11.416 1.00 93.19 85 ALA A O 1
ATOM 683 N N . GLY A 1 86 ? 5.612 14.988 -12.241 1.00 91.12 86 GLY A N 1
ATOM 684 C CA . GLY A 1 86 ? 5.592 15.999 -13.300 1.00 91.12 86 GLY A CA 1
ATOM 685 C C . GLY A 1 86 ? 5.596 17.441 -12.783 1.00 91.12 86 GLY A C 1
ATOM 686 O O . GLY A 1 86 ? 6.086 18.330 -13.473 1.00 91.12 86 GLY A O 1
ATOM 687 N N . THR A 1 87 ? 5.083 17.680 -11.572 1.00 91.88 87 THR A N 1
ATOM 688 C CA . THR A 1 87 ? 5.129 19.004 -10.925 1.00 91.88 87 THR A CA 1
ATOM 689 C C . THR A 1 87 ? 6.420 19.274 -10.152 1.00 91.88 87 THR A C 1
ATOM 691 O O . THR A 1 87 ? 6.817 20.429 -10.027 1.00 91.88 87 THR A O 1
ATOM 694 N N . LEU A 1 88 ? 7.061 18.234 -9.611 1.00 92.31 88 LEU A N 1
ATOM 695 C CA . LEU A 1 88 ? 8.219 18.360 -8.719 1.00 92.31 88 LEU A CA 1
ATOM 696 C C . LEU A 1 88 ? 9.558 18.208 -9.447 1.00 92.31 88 LEU A C 1
ATOM 698 O O . LEU A 1 88 ? 10.564 18.752 -8.992 1.00 92.31 88 LEU A O 1
ATOM 702 N N . LEU A 1 89 ? 9.595 17.448 -10.544 1.00 91.31 89 LEU A N 1
ATOM 703 C CA . LEU A 1 89 ? 10.816 17.198 -11.299 1.00 91.31 89 LEU A CA 1
ATOM 704 C C . LEU A 1 89 ? 11.019 18.270 -12.380 1.00 91.31 89 LEU A C 1
ATOM 706 O O . LEU A 1 89 ? 10.089 18.569 -13.132 1.00 91.31 89 LEU A O 1
ATOM 710 N N . PRO A 1 90 ? 12.239 18.825 -12.511 1.00 89.62 90 PRO A N 1
ATOM 711 C CA . PRO A 1 90 ? 12.598 19.667 -13.646 1.00 89.62 90 PRO A CA 1
ATOM 712 C C . PRO A 1 90 ? 12.395 18.936 -14.979 1.00 89.62 90 PRO A C 1
ATOM 714 O O . PRO A 1 90 ? 12.552 17.719 -15.055 1.00 89.62 90 PRO A O 1
ATOM 717 N N . ARG A 1 91 ? 12.122 19.680 -16.059 1.00 85.75 91 ARG A N 1
ATOM 718 C CA . ARG A 1 91 ? 11.952 19.097 -17.406 1.00 85.75 91 ARG A CA 1
ATOM 719 C C . ARG A 1 91 ? 13.178 18.316 -17.884 1.00 85.75 91 ARG A C 1
ATOM 721 O O . ARG A 1 91 ? 13.019 17.308 -18.559 1.00 85.75 91 ARG A O 1
ATOM 728 N N . ASP A 1 92 ? 14.367 18.749 -17.476 1.00 89.06 92 ASP A N 1
ATOM 729 C CA . ASP A 1 92 ? 15.642 18.136 -17.861 1.00 89.06 92 ASP A CA 1
ATOM 730 C C . ASP A 1 92 ? 16.075 17.017 -16.896 1.00 89.06 92 ASP A C 1
ATOM 732 O O . ASP A 1 92 ? 17.223 16.569 -16.917 1.00 89.06 92 ASP A O 1
ATOM 736 N N . PHE A 1 93 ? 15.180 16.570 -16.007 1.00 88.12 93 PHE A N 1
ATOM 737 C CA . PHE A 1 93 ? 15.497 15.518 -15.051 1.00 88.12 93 PHE A CA 1
ATOM 738 C C . PHE A 1 93 ? 15.768 14.184 -15.773 1.00 88.12 93 PHE A C 1
ATOM 740 O O . PHE A 1 93 ? 14.989 13.791 -16.648 1.00 88.12 93 PHE A O 1
ATOM 747 N N . PRO A 1 94 ? 16.831 13.440 -15.408 1.00 87.00 94 PRO A N 1
ATOM 748 C CA . PRO A 1 94 ? 17.179 12.195 -16.083 1.00 87.00 94 PRO A CA 1
ATOM 749 C C . PRO A 1 94 ? 16.027 11.184 -16.066 1.00 87.00 94 PRO A C 1
ATOM 751 O O . PRO A 1 94 ? 15.579 10.747 -15.003 1.00 87.00 94 PRO A O 1
ATOM 754 N N . SER A 1 95 ? 15.589 10.747 -17.249 1.00 79.50 95 SER A N 1
ATOM 755 C CA . SER A 1 95 ? 14.459 9.820 -17.405 1.00 79.50 95 SER A CA 1
ATOM 756 C C . SER A 1 95 ? 14.666 8.497 -16.655 1.00 79.50 95 SER A C 1
ATOM 758 O O . SER A 1 95 ? 13.729 7.969 -16.056 1.00 79.50 95 SER A O 1
ATOM 760 N N . GLY A 1 96 ? 15.907 8.002 -16.599 1.00 78.12 96 GLY A N 1
ATOM 761 C CA . GLY A 1 96 ? 16.270 6.798 -15.844 1.00 78.12 96 GLY A CA 1
ATOM 762 C C . GLY A 1 96 ? 16.098 6.934 -14.326 1.00 78.12 96 GLY A C 1
ATOM 763 O O . GLY A 1 96 ? 15.793 5.950 -13.657 1.00 78.12 96 GLY A O 1
ATOM 764 N N . ALA A 1 97 ? 16.235 8.145 -13.779 1.00 83.75 97 ALA A N 1
ATOM 765 C CA . ALA A 1 97 ? 16.050 8.419 -12.353 1.00 83.75 97 ALA A CA 1
ATOM 766 C C . ALA A 1 97 ? 14.599 8.798 -12.001 1.00 83.75 97 ALA A C 1
ATOM 768 O O . ALA A 1 97 ? 14.222 8.773 -10.830 1.00 83.75 97 ALA A O 1
ATOM 769 N N . ALA A 1 98 ? 13.772 9.139 -12.995 1.00 87.69 98 ALA A N 1
ATOM 770 C CA . ALA A 1 98 ? 12.389 9.559 -12.777 1.00 87.69 98 ALA A CA 1
ATOM 771 C C . ALA A 1 98 ? 11.489 8.401 -12.311 1.00 87.69 98 ALA A C 1
ATOM 773 O O . ALA A 1 98 ? 10.610 8.599 -11.473 1.00 87.69 98 ALA A O 1
ATOM 774 N N . LEU A 1 99 ? 11.719 7.180 -12.810 1.00 87.88 99 LEU A N 1
ATOM 775 C CA . LEU A 1 99 ? 10.850 6.033 -12.529 1.00 87.88 99 LEU A CA 1
ATOM 776 C C . LEU A 1 99 ? 10.816 5.650 -11.034 1.00 87.88 99 LEU A C 1
ATOM 778 O O . LEU A 1 99 ? 9.712 5.554 -10.491 1.00 87.88 99 LEU A O 1
ATOM 782 N N . PRO A 1 100 ? 11.952 5.497 -10.319 1.00 92.44 100 PRO A N 1
ATOM 783 C CA . PRO A 1 100 ? 11.919 5.258 -8.875 1.00 92.44 100 PRO A CA 1
ATOM 784 C C . PRO A 1 100 ? 11.206 6.366 -8.094 1.00 92.44 100 PRO A C 1
ATOM 786 O O . PRO A 1 100 ? 10.517 6.073 -7.120 1.00 92.44 100 PRO A O 1
ATOM 789 N N . ILE A 1 101 ? 11.313 7.623 -8.536 1.00 93.38 101 ILE A N 1
ATOM 790 C CA . ILE A 1 101 ? 10.642 8.761 -7.892 1.00 93.38 101 ILE A CA 1
ATOM 791 C C . ILE A 1 101 ? 9.127 8.676 -8.085 1.00 93.38 101 ILE A C 1
ATOM 793 O O . ILE A 1 101 ? 8.391 8.794 -7.109 1.00 93.38 101 ILE A O 1
ATOM 797 N N . VAL A 1 102 ? 8.650 8.404 -9.304 1.00 93.50 102 VAL A N 1
ATOM 798 C CA . VAL A 1 102 ? 7.216 8.198 -9.586 1.00 93.50 102 VAL A CA 1
ATOM 799 C C . VAL A 1 102 ? 6.652 7.067 -8.724 1.00 93.50 102 VAL A C 1
ATOM 801 O O . VAL A 1 102 ? 5.593 7.226 -8.112 1.00 93.50 102 VAL A O 1
ATOM 804 N N . PHE A 1 103 ? 7.362 5.939 -8.632 1.00 93.19 103 PHE A N 1
ATOM 805 C CA . PHE A 1 103 ? 6.964 4.809 -7.787 1.00 93.19 103 PHE A CA 1
ATOM 806 C C . PHE A 1 103 ? 6.969 5.178 -6.302 1.00 93.19 103 PHE A C 1
ATOM 808 O O . PHE A 1 103 ? 6.034 4.833 -5.579 1.00 93.19 103 PHE A O 1
ATOM 815 N N . GLY A 1 104 ? 7.984 5.916 -5.852 1.00 96.25 104 GLY A N 1
ATOM 816 C CA . GLY A 1 104 ? 8.082 6.404 -4.483 1.00 96.25 104 GLY A CA 1
ATOM 817 C C . GLY A 1 104 ? 6.932 7.340 -4.111 1.00 96.25 104 GLY A C 1
ATOM 818 O O . GLY A 1 104 ? 6.294 7.134 -3.081 1.00 96.25 104 GLY A O 1
ATOM 819 N N . LEU A 1 105 ? 6.614 8.316 -4.966 1.00 97.00 105 LEU A N 1
ATOM 820 C CA . LEU A 1 105 ? 5.508 9.259 -4.763 1.00 97.00 105 LEU A CA 1
ATOM 821 C C . LEU A 1 105 ? 4.151 8.550 -4.792 1.00 97.00 105 LEU A C 1
ATOM 823 O O . LEU A 1 105 ? 3.350 8.737 -3.879 1.00 97.00 105 LEU A O 1
ATOM 827 N N . SER A 1 106 ? 3.928 7.674 -5.779 1.00 96.44 106 SER A N 1
ATOM 828 C CA . SER A 1 106 ? 2.719 6.841 -5.855 1.00 96.44 106 SER A CA 1
ATOM 829 C C . SER A 1 106 ? 2.549 6.029 -4.571 1.00 96.44 106 SER A C 1
ATOM 831 O O . SER A 1 106 ? 1.503 6.069 -3.926 1.00 96.44 106 SER A O 1
ATOM 833 N N . SER A 1 107 ? 3.605 5.333 -4.144 1.00 97.31 107 SER A N 1
ATOM 834 C CA . SER A 1 107 ? 3.585 4.532 -2.924 1.00 97.31 107 SER A CA 1
ATOM 835 C C . SER A 1 107 ? 3.330 5.374 -1.679 1.00 97.31 107 SER A C 1
ATOM 837 O O . SER A 1 107 ? 2.536 4.967 -0.834 1.00 97.31 107 SER A O 1
ATOM 839 N N . ALA A 1 108 ? 3.965 6.541 -1.560 1.00 98.12 108 ALA A N 1
ATOM 840 C CA . ALA A 1 108 ? 3.791 7.416 -0.410 1.00 98.12 108 ALA A CA 1
ATOM 841 C C . ALA A 1 108 ? 2.338 7.887 -0.285 1.00 98.12 108 ALA A C 1
ATOM 843 O O . ALA A 1 108 ? 1.741 7.762 0.786 1.00 98.12 108 ALA A O 1
ATOM 844 N N . THR A 1 109 ? 1.746 8.355 -1.387 1.00 97.75 109 THR A N 1
ATOM 845 C CA . THR A 1 109 ? 0.340 8.769 -1.433 1.00 97.75 109 THR A CA 1
ATOM 846 C C . THR A 1 109 ? -0.598 7.596 -1.158 1.00 97.75 109 THR A C 1
ATOM 848 O O . THR A 1 109 ? -1.493 7.706 -0.319 1.00 97.75 109 THR A O 1
ATOM 851 N N . GLY A 1 110 ? -0.384 6.455 -1.818 1.00 97.44 110 GLY A N 1
ATOM 852 C CA . GLY A 1 110 ? -1.185 5.250 -1.613 1.00 97.44 110 GLY A CA 1
ATOM 853 C C . GLY A 1 110 ? -1.157 4.777 -0.160 1.00 97.44 110 GLY A C 1
ATOM 854 O O . GLY A 1 110 ? -2.212 4.559 0.435 1.00 97.44 110 GLY A O 1
ATOM 855 N N . ALA A 1 111 ? 0.034 4.692 0.436 1.00 98.06 111 ALA A N 1
ATOM 856 C CA . ALA A 1 111 ? 0.225 4.245 1.811 1.00 98.06 111 ALA A CA 1
ATOM 857 C C . ALA A 1 111 ? -0.378 5.231 2.819 1.00 98.06 111 ALA A C 1
ATOM 859 O O . ALA A 1 111 ? -1.072 4.805 3.741 1.00 98.06 111 ALA A O 1
ATOM 860 N N . ALA A 1 112 ? -0.166 6.537 2.636 1.00 98.25 112 ALA A N 1
ATOM 861 C CA . ALA A 1 112 ? -0.713 7.558 3.525 1.00 98.25 112 ALA A CA 1
ATOM 862 C C . ALA A 1 112 ? -2.248 7.538 3.520 1.00 98.25 112 ALA A C 1
ATOM 864 O O . ALA A 1 112 ? -2.870 7.416 4.578 1.00 98.25 112 ALA A O 1
ATOM 865 N N . SER A 1 113 ? -2.864 7.583 2.336 1.00 97.88 113 SER A N 1
ATOM 866 C CA . SER A 1 113 ? -4.323 7.553 2.197 1.00 97.88 113 SER A CA 1
ATOM 867 C C . SER A 1 113 ? -4.918 6.251 2.725 1.00 97.88 113 SER A C 1
ATOM 869 O O . SER A 1 113 ? -5.921 6.272 3.439 1.00 97.88 113 SER A O 1
ATOM 871 N N . TYR A 1 114 ? -4.288 5.110 2.435 1.00 97.75 114 TYR A N 1
ATOM 872 C CA . TYR A 1 114 ? -4.797 3.826 2.899 1.00 97.75 114 TYR A CA 1
ATOM 873 C C . TYR A 1 114 ? -4.692 3.672 4.419 1.00 97.75 114 TYR A C 1
ATOM 875 O O . TYR A 1 114 ? -5.636 3.221 5.072 1.00 97.75 114 TYR A O 1
ATOM 883 N N . TRP A 1 115 ? -3.582 4.123 5.004 1.00 97.94 115 TRP A N 1
ATOM 884 C CA . TRP A 1 115 ? -3.420 4.176 6.451 1.00 97.94 115 TRP A CA 1
ATOM 885 C C . TRP A 1 115 ? -4.476 5.072 7.108 1.00 97.94 115 TRP A C 1
ATOM 887 O O . TRP A 1 115 ? -5.067 4.669 8.110 1.00 97.94 115 TRP A O 1
ATOM 897 N N . LEU A 1 116 ? -4.770 6.243 6.528 1.00 97.44 116 LEU A N 1
ATOM 898 C CA . LEU A 1 116 ? -5.812 7.145 7.030 1.00 97.44 116 LEU A CA 1
ATOM 899 C C . LEU A 1 116 ? -7.193 6.480 7.011 1.00 97.44 116 LEU A C 1
ATOM 901 O O . LEU A 1 116 ? -7.909 6.552 8.011 1.00 97.44 116 LEU A O 1
ATOM 905 N N . LEU A 1 117 ? -7.544 5.781 5.926 1.00 96.50 117 LEU A N 1
ATOM 906 C CA . LEU A 1 117 ? -8.799 5.028 5.833 1.00 96.50 117 LEU A CA 1
ATOM 907 C C . LEU A 1 117 ? -8.882 3.934 6.906 1.00 96.50 117 LEU A C 1
ATOM 909 O O . LEU A 1 117 ? -9.899 3.809 7.589 1.00 96.50 117 LEU A O 1
ATOM 913 N N . ILE A 1 118 ? -7.807 3.164 7.101 1.00 95.56 118 ILE A N 1
ATOM 914 C CA . ILE A 1 118 ? -7.758 2.113 8.128 1.00 95.56 118 ILE A CA 1
ATOM 915 C C . ILE A 1 118 ? -7.879 2.704 9.527 1.00 95.56 118 ILE A C 1
ATOM 917 O O . ILE A 1 118 ? -8.655 2.192 10.337 1.00 95.56 118 ILE A O 1
ATOM 921 N N . ARG A 1 119 ? -7.127 3.767 9.824 1.00 94.88 119 ARG A N 1
ATOM 922 C CA . ARG A 1 119 ? -7.176 4.430 11.126 1.00 94.88 119 ARG A CA 1
ATOM 923 C C . ARG A 1 119 ? -8.571 4.961 11.406 1.00 94.88 119 ARG A C 1
ATOM 925 O O . ARG A 1 119 ? -9.093 4.731 12.490 1.00 94.88 119 ARG A O 1
ATOM 932 N N . TRP A 1 120 ? -9.187 5.633 10.439 1.00 94.00 120 TRP A N 1
ATOM 933 C CA . TRP A 1 120 ? -10.507 6.215 10.638 1.00 94.00 120 TRP A CA 1
ATOM 934 C C . TRP A 1 120 ? -11.578 5.135 10.835 1.00 94.00 120 TRP A C 1
ATOM 936 O O . TRP A 1 120 ? -12.400 5.241 11.743 1.00 94.00 120 TRP A O 1
ATOM 946 N N . TRP A 1 121 ? -11.579 4.081 10.019 1.00 93.06 121 TRP A N 1
ATOM 947 C CA . TRP A 1 121 ? -12.700 3.134 10.013 1.00 93.06 121 TRP A CA 1
ATOM 948 C C . TRP A 1 121 ? -12.529 1.960 10.970 1.00 93.06 121 TRP A C 1
ATOM 950 O O . TRP A 1 121 ? -13.513 1.485 11.538 1.00 93.06 121 TRP A O 1
ATOM 960 N N . TRP A 1 122 ? -11.302 1.474 11.147 1.00 93.62 122 TRP A N 1
ATOM 961 C CA . TRP A 1 122 ? -11.057 0.178 11.783 1.00 93.62 122 TRP A CA 1
ATOM 962 C C . TRP A 1 122 ? -10.137 0.260 12.999 1.00 93.62 122 TRP A C 1
ATOM 964 O O . TRP A 1 122 ? -10.370 -0.458 13.971 1.00 93.62 122 TRP A O 1
ATOM 974 N N . LEU A 1 123 ? -9.120 1.125 12.970 1.00 91.88 123 LEU A N 1
ATOM 975 C CA . LEU A 1 123 ? -8.070 1.205 13.990 1.00 91.88 123 LEU A CA 1
ATOM 976 C C . LEU A 1 123 ? -7.829 2.647 14.495 1.00 91.88 123 LEU A C 1
ATOM 978 O O . LEU A 1 123 ? -6.724 3.176 14.339 1.00 91.88 123 LEU A O 1
ATOM 982 N N . PRO A 1 124 ? -8.814 3.294 15.146 1.00 90.88 124 PRO A N 1
ATOM 983 C CA . PRO A 1 124 ? -8.684 4.687 15.593 1.00 90.88 124 PRO A CA 1
ATOM 984 C C . PRO A 1 124 ? -7.601 4.892 16.661 1.00 90.88 124 PRO A C 1
ATOM 986 O O . PRO A 1 124 ? -7.081 5.996 16.802 1.00 90.88 124 PRO A O 1
ATOM 989 N N . SER A 1 125 ? -7.218 3.829 17.376 1.00 89.44 125 SER A N 1
ATOM 990 C CA . SER A 1 125 ? -6.168 3.843 18.401 1.00 89.44 125 SER A CA 1
ATOM 991 C C . SER A 1 125 ? -4.742 3.910 17.846 1.00 89.44 125 SER A C 1
ATOM 993 O O . SER A 1 125 ? -3.793 4.018 18.622 1.00 89.44 125 SER A O 1
ATOM 995 N N . LEU A 1 126 ? -4.551 3.852 16.523 1.00 91.25 126 LEU A N 1
ATOM 996 C CA . LEU A 1 126 ? -3.224 4.029 15.936 1.00 91.25 126 LEU A CA 1
ATOM 997 C C . LEU A 1 126 ? -2.689 5.435 16.219 1.00 91.25 126 LEU A C 1
ATOM 999 O O . LEU A 1 126 ? -3.371 6.441 16.003 1.00 91.25 126 LEU A O 1
ATOM 1003 N N . SER A 1 127 ? -1.430 5.498 16.657 1.00 91.44 127 SER A N 1
ATOM 1004 C CA . SER A 1 127 ? -0.720 6.762 16.849 1.00 91.44 127 SER A CA 1
ATOM 1005 C C . SER A 1 127 ? -0.566 7.496 15.520 1.00 91.44 127 SER A C 1
ATOM 1007 O O . SER A 1 127 ? -0.219 6.882 14.509 1.00 91.44 127 SER A O 1
ATOM 1009 N N . GLY A 1 128 ? -0.743 8.820 15.540 1.00 90.19 128 GLY A N 1
ATOM 1010 C CA . GLY A 1 128 ? -0.492 9.684 14.385 1.00 90.19 128 GLY A CA 1
ATOM 1011 C C . GLY A 1 128 ? 0.892 9.470 13.775 1.00 90.19 128 GLY A C 1
ATOM 1012 O O . GLY A 1 128 ? 1.011 9.393 12.560 1.00 90.19 128 GLY A O 1
ATOM 1013 N N . GLY A 1 129 ? 1.915 9.262 14.611 1.00 92.75 129 GLY A N 1
ATOM 1014 C CA . GLY A 1 129 ? 3.290 9.040 14.156 1.00 92.75 129 GLY A CA 1
ATOM 1015 C C . GLY A 1 129 ? 3.505 7.723 13.399 1.00 92.75 129 GLY A C 1
ATOM 1016 O O . GLY A 1 129 ? 4.467 7.603 12.646 1.00 92.75 129 GLY A O 1
ATOM 1017 N N . SER A 1 130 ? 2.607 6.740 13.536 1.00 95.12 130 SER A N 1
ATOM 1018 C CA . SER A 1 130 ? 2.753 5.458 12.828 1.00 95.12 130 SER A CA 1
ATOM 1019 C C . SER A 1 130 ? 2.577 5.565 11.312 1.00 95.12 130 SER A C 1
ATOM 1021 O O . SER A 1 130 ? 3.089 4.710 10.589 1.00 95.12 130 SER A O 1
ATOM 1023 N N . ILE A 1 131 ? 1.941 6.637 10.819 1.00 97.25 131 ILE A N 1
ATOM 1024 C CA . ILE A 1 131 ? 1.838 6.901 9.380 1.00 97.25 131 ILE A CA 1
ATOM 1025 C C . ILE A 1 131 ? 3.221 6.996 8.729 1.00 97.25 131 ILE A C 1
ATOM 1027 O O . ILE A 1 131 ? 3.417 6.456 7.645 1.00 97.25 131 ILE A O 1
ATOM 1031 N N . PHE A 1 132 ? 4.200 7.606 9.408 1.00 96.62 132 PHE A N 1
ATOM 1032 C CA . PHE A 1 132 ? 5.549 7.782 8.872 1.00 96.62 132 PHE A CA 1
ATOM 1033 C C . PHE A 1 132 ? 6.242 6.440 8.654 1.00 96.62 132 PHE A C 1
ATOM 1035 O O . PHE A 1 132 ? 6.822 6.226 7.596 1.00 96.62 132 PHE A O 1
ATOM 1042 N N . TRP A 1 133 ? 6.127 5.511 9.606 1.00 94.81 133 TRP A N 1
ATOM 1043 C CA . TRP A 1 133 ? 6.704 4.169 9.483 1.00 94.81 133 TRP A CA 1
ATOM 1044 C C . TRP A 1 133 ? 6.091 3.379 8.330 1.00 94.81 133 TRP A C 1
ATOM 1046 O O . TRP A 1 133 ? 6.811 2.729 7.570 1.00 94.81 133 TRP A O 1
ATOM 1056 N N . VAL A 1 134 ? 4.768 3.458 8.179 1.00 97.44 134 VAL A N 1
ATOM 1057 C CA . VAL A 1 134 ? 4.036 2.778 7.105 1.00 97.44 134 VAL A CA 1
ATOM 1058 C C . VAL A 1 134 ? 4.421 3.354 5.744 1.00 97.44 134 VAL A C 1
ATOM 1060 O O . VAL A 1 134 ? 4.821 2.602 4.855 1.00 97.44 134 VAL A O 1
ATOM 1063 N N . VAL A 1 135 ? 4.370 4.679 5.599 1.00 98.12 135 VAL A N 1
ATOM 1064 C CA . VAL A 1 135 ? 4.733 5.381 4.362 1.00 98.12 135 VAL A CA 1
ATOM 1065 C C . VAL A 1 135 ? 6.193 5.120 4.001 1.00 98.12 135 VAL A C 1
ATOM 1067 O O . VAL A 1 135 ? 6.464 4.695 2.882 1.00 98.12 135 VAL A O 1
ATOM 1070 N N . ALA A 1 136 ? 7.126 5.292 4.940 1.00 97.88 136 ALA A N 1
ATOM 1071 C CA . ALA A 1 136 ? 8.551 5.088 4.690 1.00 97.88 136 ALA A CA 1
ATOM 1072 C C . ALA A 1 136 ? 8.855 3.654 4.238 1.00 97.88 136 ALA A C 1
ATOM 1074 O O . ALA A 1 136 ? 9.560 3.469 3.249 1.00 97.88 136 ALA A O 1
ATOM 1075 N N . SER A 1 137 ? 8.277 2.647 4.903 1.00 97.94 137 SER A N 1
ATOM 1076 C CA . SER A 1 137 ? 8.494 1.237 4.548 1.00 97.94 137 SER A CA 1
ATOM 1077 C C . SER A 1 137 ? 7.978 0.919 3.143 1.00 97.94 137 SER A C 1
ATOM 1079 O O . SER A 1 137 ? 8.682 0.299 2.347 1.00 97.94 137 SER A O 1
ATOM 1081 N N . CYS A 1 138 ? 6.768 1.377 2.810 1.00 98.19 138 CYS A N 1
ATOM 1082 C CA . CYS A 1 138 ? 6.162 1.137 1.499 1.00 98.19 138 CYS A CA 1
ATOM 1083 C C . CYS A 1 138 ? 6.920 1.856 0.376 1.00 98.19 138 CYS A C 1
ATOM 1085 O O . CYS A 1 138 ? 7.186 1.277 -0.680 1.00 98.19 138 CYS A O 1
ATOM 1087 N N . THR A 1 139 ? 7.289 3.117 0.610 1.00 97.94 139 THR A N 1
ATOM 1088 C CA . THR A 1 139 ? 8.053 3.931 -0.340 1.00 97.94 139 THR A CA 1
ATOM 1089 C C . THR A 1 139 ? 9.430 3.337 -0.585 1.00 97.94 139 THR A C 1
ATOM 1091 O O . THR A 1 139 ? 9.807 3.174 -1.743 1.00 97.94 139 THR A O 1
ATOM 1094 N N . LEU A 1 140 ? 10.149 2.947 0.472 1.00 97.44 140 LEU A N 1
ATOM 1095 C CA . LEU A 1 140 ? 11.457 2.306 0.353 1.00 97.44 140 LEU A CA 1
ATOM 1096 C C . LEU A 1 140 ? 11.372 1.048 -0.513 1.00 97.44 140 LEU A C 1
ATOM 1098 O O . LEU A 1 140 ? 12.122 0.915 -1.475 1.00 97.44 140 LEU A O 1
ATOM 1102 N N . VAL A 1 141 ? 10.423 0.158 -0.220 1.00 96.94 141 VAL A N 1
ATOM 1103 C CA . VAL A 1 141 ? 10.219 -1.069 -1.000 1.00 96.94 141 VAL A CA 1
ATOM 1104 C C . VAL A 1 141 ? 9.903 -0.757 -2.464 1.00 96.94 141 VAL A C 1
ATOM 1106 O O . VAL A 1 141 ? 10.505 -1.349 -3.355 1.00 96.94 141 VAL A O 1
ATOM 1109 N N . SER A 1 142 ? 9.025 0.208 -2.734 1.00 96.00 142 SER A N 1
ATOM 1110 C CA . SER A 1 142 ? 8.657 0.582 -4.108 1.00 96.00 142 SER A CA 1
ATOM 1111 C C . SER A 1 142 ? 9.838 1.151 -4.896 1.00 96.00 142 SER A C 1
ATOM 1113 O O . SER A 1 142 ? 10.035 0.791 -6.056 1.00 96.00 142 SER A O 1
ATOM 1115 N N . VAL A 1 143 ? 10.653 1.997 -4.257 1.00 95.50 143 VAL A N 1
ATOM 1116 C CA . VAL A 1 143 ? 11.872 2.567 -4.848 1.00 95.50 143 VAL A CA 1
ATOM 1117 C C . VAL A 1 143 ? 12.901 1.473 -5.129 1.00 95.50 143 VAL A C 1
ATOM 1119 O O . VAL A 1 143 ? 13.449 1.431 -6.229 1.00 95.50 143 VAL A O 1
ATO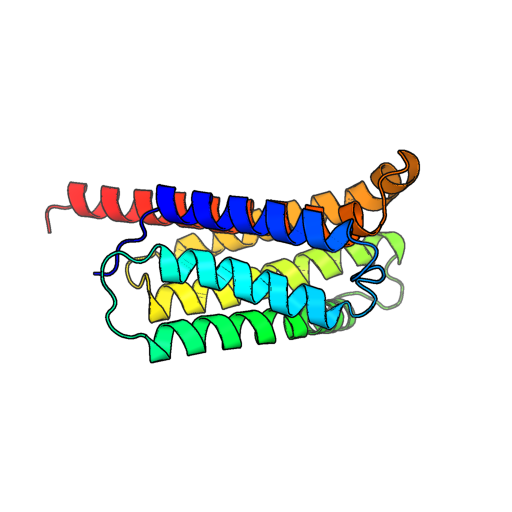M 1122 N N . LEU A 1 144 ? 13.135 0.564 -4.177 1.00 95.31 144 LEU A N 1
ATOM 1123 C CA . LEU A 1 144 ? 14.079 -0.544 -4.348 1.00 95.31 144 LEU A CA 1
ATOM 1124 C C . LEU A 1 144 ? 13.658 -1.475 -5.487 1.00 95.31 144 LEU A C 1
ATOM 1126 O O . LEU A 1 144 ? 14.493 -1.868 -6.298 1.00 95.31 144 LEU A O 1
ATOM 1130 N N . ILE A 1 145 ? 12.366 -1.790 -5.592 1.00 93.38 145 ILE A N 1
ATOM 1131 C CA . ILE A 1 145 ? 11.853 -2.634 -6.675 1.00 93.38 145 ILE A CA 1
ATOM 1132 C C . ILE A 1 145 ? 11.986 -1.931 -8.022 1.00 93.38 145 ILE A C 1
ATOM 1134 O O . ILE A 1 145 ? 12.419 -2.565 -8.982 1.00 93.38 145 ILE A O 1
ATOM 1138 N N . ALA A 1 146 ? 11.658 -0.638 -8.099 1.00 92.00 146 ALA A N 1
ATOM 1139 C CA . ALA A 1 146 ? 11.831 0.152 -9.315 1.00 92.00 146 ALA A CA 1
ATOM 1140 C C . ALA A 1 146 ? 13.307 0.201 -9.749 1.00 92.00 146 ALA A C 1
ATOM 1142 O O . ALA A 1 146 ? 13.608 -0.005 -10.924 1.00 92.00 146 ALA A O 1
ATOM 1143 N N . ALA A 1 147 ? 14.228 0.394 -8.801 1.00 91.56 147 ALA A N 1
ATOM 1144 C CA . ALA A 1 147 ? 15.666 0.380 -9.055 1.00 91.56 147 ALA A CA 1
ATOM 1145 C C . ALA A 1 147 ? 16.185 -1.009 -9.476 1.00 91.56 147 ALA A C 1
ATOM 1147 O O . ALA A 1 147 ? 17.103 -1.101 -10.287 1.00 91.56 147 ALA A O 1
ATOM 1148 N N . ALA A 1 148 ? 15.583 -2.090 -8.972 1.00 92.31 148 ALA A N 1
ATOM 1149 C CA . ALA A 1 148 ? 15.948 -3.463 -9.313 1.00 92.31 148 ALA A CA 1
ATOM 1150 C C . ALA A 1 148 ? 15.378 -3.944 -10.663 1.00 92.31 148 ALA A C 1
ATOM 1152 O O . ALA A 1 148 ? 15.837 -4.964 -11.178 1.00 92.31 148 ALA A O 1
ATOM 1153 N N . GLN A 1 149 ? 14.414 -3.232 -11.268 1.00 90.00 149 GLN A N 1
ATOM 1154 C CA . GLN A 1 149 ? 13.766 -3.646 -12.525 1.00 90.00 149 GLN A CA 1
ATOM 1155 C C . GLN A 1 149 ? 14.741 -3.994 -13.664 1.00 90.00 149 GLN A C 1
ATOM 1157 O O . GLN A 1 149 ? 14.528 -5.022 -14.311 1.00 90.00 149 GLN A O 1
ATOM 1162 N N . PRO A 1 150 ? 15.807 -3.213 -13.939 1.00 89.56 150 PRO A N 1
ATOM 1163 C CA . PRO A 1 150 ? 16.746 -3.550 -15.007 1.00 89.56 150 PRO A CA 1
ATOM 1164 C C . PRO A 1 150 ? 17.454 -4.885 -14.755 1.00 89.56 150 PRO A C 1
ATOM 1166 O O . PRO A 1 150 ? 17.587 -5.694 -15.671 1.00 89.56 150 PRO A O 1
ATOM 1169 N N . ALA A 1 151 ? 17.847 -5.146 -13.504 1.00 91.50 151 ALA A N 1
ATOM 1170 C CA . ALA A 1 151 ? 18.489 -6.396 -13.117 1.00 91.50 151 ALA A CA 1
ATOM 1171 C C . ALA A 1 151 ? 17.517 -7.581 -13.216 1.00 91.50 151 ALA A C 1
ATOM 1173 O O . ALA A 1 151 ? 17.867 -8.607 -13.791 1.00 91.50 151 ALA A O 1
ATOM 1174 N N . LEU A 1 152 ? 16.276 -7.428 -12.736 1.00 90.69 152 LEU A N 1
ATOM 1175 C CA . LEU A 1 152 ? 15.240 -8.467 -12.835 1.00 90.69 152 LEU A CA 1
ATOM 1176 C C . LEU A 1 152 ? 14.969 -8.868 -14.291 1.00 90.69 152 LEU A C 1
ATOM 1178 O O . LEU A 1 152 ? 14.872 -10.057 -14.594 1.00 90.69 152 LEU A O 1
ATOM 1182 N N . LYS A 1 153 ? 14.919 -7.887 -15.201 1.00 88.75 153 LYS A N 1
ATOM 1183 C CA . LYS A 1 153 ? 14.819 -8.140 -16.645 1.00 88.75 153 LYS A CA 1
ATOM 1184 C C . LYS A 1 153 ? 16.056 -8.859 -17.187 1.00 88.75 153 LYS A C 1
ATOM 1186 O O . LYS A 1 153 ? 15.908 -9.796 -17.964 1.00 88.75 153 LYS A O 1
ATOM 1191 N N . GLY A 1 154 ? 17.255 -8.465 -16.753 1.00 90.94 154 GLY A N 1
ATOM 1192 C CA . GLY A 1 154 ? 18.512 -9.124 -17.124 1.00 90.94 154 GLY A CA 1
ATOM 1193 C C . GLY A 1 154 ? 18.590 -10.595 -16.697 1.00 90.94 154 GLY A C 1
ATOM 1194 O O . GLY A 1 154 ? 19.152 -11.409 -17.422 1.00 90.94 154 GLY A O 1
ATOM 1195 N N . PHE A 1 155 ? 17.964 -10.956 -15.573 1.00 92.62 155 PHE A N 1
ATOM 1196 C CA . PHE A 1 155 ? 17.842 -12.344 -15.108 1.00 92.62 155 PHE A CA 1
ATOM 1197 C C . PHE A 1 155 ? 16.693 -13.130 -15.765 1.00 92.62 155 PHE A C 1
ATOM 1199 O O . PHE A 1 155 ? 16.459 -14.281 -15.403 1.00 92.62 155 PHE A O 1
ATOM 1206 N N . GLY A 1 156 ? 15.961 -12.533 -16.711 1.00 89.25 156 GLY A N 1
ATOM 1207 C CA . GLY A 1 156 ? 14.864 -13.200 -17.412 1.00 89.25 156 GLY A CA 1
ATOM 1208 C C . GLY A 1 156 ? 13.600 -13.390 -16.569 1.00 89.25 156 GLY A C 1
ATOM 1209 O O . GLY A 1 156 ? 12.785 -14.252 -16.892 1.00 89.25 156 GLY A O 1
ATOM 1210 N N . VAL A 1 157 ? 13.411 -12.609 -15.496 1.00 85.88 157 VAL A N 1
ATOM 1211 C CA . VAL A 1 157 ? 12.173 -12.662 -14.705 1.00 85.88 157 VAL A CA 1
ATOM 1212 C C . VAL A 1 157 ? 11.004 -12.156 -15.564 1.00 85.88 157 VAL A C 1
ATOM 1214 O O . VAL A 1 157 ? 11.072 -11.026 -16.057 1.00 85.88 157 VAL A O 1
ATOM 1217 N N . PRO A 1 158 ? 9.915 -12.935 -15.724 1.00 84.25 158 PRO A N 1
ATOM 1218 C CA . PRO A 1 158 ? 8.730 -12.509 -16.464 1.00 84.25 158 PRO A CA 1
ATOM 1219 C C . PRO A 1 158 ? 8.206 -11.131 -16.035 1.00 84.25 158 PRO A C 1
ATOM 1221 O O . PRO A 1 158 ? 8.207 -10.789 -14.846 1.00 84.25 158 PRO A O 1
ATOM 1224 N N . SER A 1 159 ? 7.726 -10.338 -16.998 1.00 80.25 159 SER A N 1
ATOM 1225 C CA . SER A 1 159 ? 7.188 -8.992 -16.746 1.00 80.25 159 SER A CA 1
ATOM 1226 C C . SER A 1 159 ? 5.996 -9.014 -15.795 1.00 80.25 159 SER A C 1
ATOM 1228 O O . SER A 1 159 ? 5.924 -8.176 -14.901 1.00 80.25 159 SER A O 1
ATOM 1230 N N . ASP A 1 160 ? 5.115 -10.009 -15.913 1.00 77.62 160 ASP A N 1
ATOM 1231 C CA . ASP A 1 160 ? 3.924 -10.115 -15.062 1.00 77.62 160 ASP A CA 1
ATOM 1232 C C . ASP A 1 160 ? 4.290 -10.319 -13.586 1.00 77.62 160 ASP A C 1
ATOM 1234 O O . ASP A 1 160 ? 3.628 -9.819 -12.676 1.00 77.62 160 ASP A O 1
ATOM 1238 N N . ILE A 1 161 ? 5.412 -10.990 -13.327 1.00 80.50 161 ILE A N 1
ATOM 1239 C CA . ILE A 1 161 ? 5.925 -11.178 -11.972 1.00 80.50 161 ILE A CA 1
ATOM 1240 C C . ILE A 1 161 ? 6.641 -9.915 -11.502 1.00 80.50 161 ILE A C 1
ATOM 1242 O O . ILE A 1 161 ? 6.358 -9.409 -10.418 1.00 80.50 161 ILE A O 1
ATOM 1246 N N . SER A 1 162 ? 7.589 -9.419 -12.300 1.00 80.62 162 SER A N 1
ATOM 1247 C CA . SER A 1 162 ? 8.491 -8.335 -11.896 1.00 80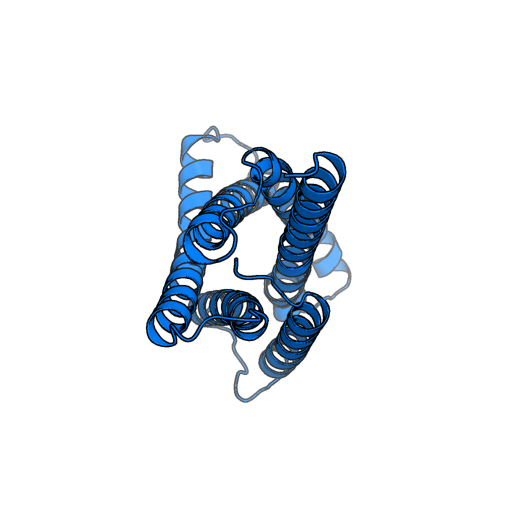.62 162 SER A CA 1
ATOM 1248 C C . SER A 1 162 ? 7.802 -6.971 -11.814 1.00 80.62 162 SER A C 1
ATOM 1250 O O . SER A 1 162 ? 8.187 -6.166 -10.967 1.00 80.62 162 SER A O 1
ATOM 1252 N N . VAL A 1 163 ? 6.777 -6.711 -12.632 1.00 82.38 163 VAL A N 1
ATOM 1253 C CA . VAL A 1 163 ? 6.084 -5.410 -12.727 1.00 82.38 163 VAL A CA 1
ATOM 1254 C C . VAL A 1 163 ? 4.755 -5.393 -11.969 1.00 82.38 163 VAL A C 1
ATOM 1256 O O . VAL A 1 163 ? 4.305 -4.322 -11.558 1.00 82.38 163 VAL A O 1
ATOM 1259 N N . HIS A 1 164 ? 4.121 -6.548 -11.753 1.00 84.19 164 HIS A N 1
ATOM 1260 C CA . HIS A 1 164 ? 2.809 -6.615 -11.103 1.00 84.19 164 HIS A CA 1
ATOM 1261 C C . HIS A 1 164 ? 2.880 -7.346 -9.766 1.00 84.19 164 HIS A C 1
ATOM 1263 O O . HIS A 1 164 ? 2.780 -6.703 -8.715 1.00 84.19 164 HIS A O 1
ATOM 1269 N N . LEU A 1 165 ? 3.102 -8.663 -9.787 1.00 87.88 165 LEU A N 1
ATOM 1270 C CA . LEU A 1 165 ? 2.985 -9.499 -8.590 1.00 87.88 165 LEU A CA 1
ATOM 1271 C C . LEU A 1 165 ? 3.975 -9.096 -7.490 1.00 87.88 165 LEU A C 1
ATOM 1273 O O . LEU A 1 165 ? 3.570 -8.831 -6.359 1.00 87.88 165 LEU A O 1
ATOM 1277 N N . LEU A 1 166 ? 5.268 -9.035 -7.813 1.00 91.06 166 LEU A N 1
ATOM 1278 C CA . LEU A 1 166 ? 6.329 -8.783 -6.839 1.00 91.06 166 LEU A CA 1
ATOM 1279 C C . LEU A 1 166 ? 6.197 -7.397 -6.170 1.00 91.06 166 LEU A C 1
ATOM 1281 O O . LEU A 1 166 ? 6.229 -7.354 -4.936 1.00 91.06 166 LEU A O 1
ATOM 1285 N N . PRO A 1 167 ? 5.978 -6.285 -6.911 1.00 91.62 167 PRO A N 1
ATOM 1286 C CA . PRO A 1 167 ? 5.655 -4.992 -6.309 1.00 91.62 167 PRO A CA 1
ATOM 1287 C C . PRO A 1 167 ? 4.468 -5.042 -5.353 1.00 91.62 167 PRO A C 1
ATOM 1289 O O . PRO A 1 167 ? 4.588 -4.576 -4.221 1.00 91.62 167 PRO A O 1
ATOM 1292 N N . SER A 1 168 ? 3.342 -5.633 -5.768 1.00 92.12 168 SER A N 1
ATOM 1293 C CA . SER A 1 168 ? 2.141 -5.698 -4.928 1.00 92.12 168 SER A CA 1
ATOM 1294 C C . SER A 1 168 ? 2.382 -6.496 -3.652 1.00 92.12 168 SER A C 1
ATOM 1296 O O . SER A 1 168 ? 2.063 -6.017 -2.568 1.00 92.12 168 SER A O 1
ATOM 1298 N N . VAL A 1 169 ? 3.006 -7.671 -3.760 1.00 94.19 169 VAL A N 1
ATOM 1299 C CA . VAL A 1 169 ? 3.320 -8.543 -2.620 1.00 94.19 169 VAL A CA 1
ATOM 1300 C C . VAL A 1 169 ? 4.188 -7.816 -1.599 1.00 94.19 169 VAL A C 1
ATOM 1302 O O . VAL A 1 169 ? 3.838 -7.743 -0.419 1.00 94.19 169 VAL A O 1
ATOM 1305 N N . LEU A 1 170 ? 5.321 -7.269 -2.044 1.00 96.06 170 LEU A N 1
ATOM 1306 C CA . LEU A 1 170 ? 6.272 -6.622 -1.147 1.00 96.06 170 LEU A CA 1
ATOM 1307 C C . LEU A 1 170 ? 5.670 -5.363 -0.518 1.00 96.06 170 LEU A C 1
ATOM 1309 O O . LEU A 1 170 ? 5.858 -5.131 0.677 1.00 96.06 170 LEU A O 1
ATOM 1313 N N . TRP A 1 171 ? 4.891 -4.597 -1.284 1.00 97.06 171 TRP A N 1
ATOM 1314 C CA . TRP A 1 171 ? 4.163 -3.446 -0.762 1.00 97.06 171 TRP A CA 1
ATOM 1315 C C . TRP A 1 171 ? 3.138 -3.859 0.299 1.00 97.06 171 TRP A C 1
ATOM 1317 O O . TRP A 1 171 ? 3.108 -3.275 1.383 1.00 97.06 171 TRP A O 1
ATOM 1327 N N . TRP A 1 172 ? 2.339 -4.904 0.049 1.00 97.31 172 TRP A N 1
ATOM 1328 C CA . TRP A 1 172 ? 1.353 -5.393 1.015 1.00 97.31 172 TRP A CA 1
ATOM 1329 C C . TRP A 1 172 ? 2.002 -5.834 2.324 1.00 97.31 172 TRP A C 1
ATOM 1331 O O . TRP A 1 172 ? 1.494 -5.501 3.398 1.00 97.31 172 TRP A O 1
ATOM 1341 N N . PHE A 1 173 ? 3.114 -6.569 2.260 1.00 97.44 173 PHE A N 1
ATOM 1342 C CA . PHE A 1 173 ? 3.830 -7.008 3.457 1.00 97.44 173 PHE A CA 1
ATOM 1343 C C . PHE A 1 173 ? 4.496 -5.848 4.193 1.00 97.44 173 PHE A C 1
ATOM 1345 O O . PHE A 1 173 ? 4.410 -5.803 5.420 1.00 97.44 173 PHE A O 1
ATOM 1352 N N . ALA A 1 174 ? 5.097 -4.891 3.480 1.00 98.00 174 ALA A N 1
ATOM 1353 C CA . ALA A 1 174 ? 5.664 -3.691 4.091 1.00 98.00 174 ALA A CA 1
ATOM 1354 C C . ALA A 1 174 ? 4.587 -2.895 4.839 1.00 98.00 174 ALA A C 1
ATOM 1356 O O . ALA A 1 174 ? 4.750 -2.578 6.020 1.00 98.00 174 ALA A O 1
ATOM 1357 N N . PHE A 1 175 ? 3.449 -2.656 4.183 1.00 98.25 175 PHE A N 1
ATOM 1358 C CA . PHE A 1 175 ? 2.317 -1.946 4.763 1.00 98.25 175 PHE A CA 1
ATOM 1359 C C . PHE A 1 175 ? 1.758 -2.681 5.988 1.00 98.25 175 PHE A C 1
ATOM 1361 O O . PHE A 1 175 ? 1.657 -2.119 7.080 1.00 98.25 175 PHE A O 1
ATOM 1368 N N . SER A 1 176 ? 1.418 -3.961 5.824 1.00 97.75 176 SER A N 1
ATOM 1369 C CA . SER A 1 176 ? 0.754 -4.764 6.859 1.00 97.75 176 SER A CA 1
ATOM 1370 C C . SER A 1 176 ? 1.684 -5.063 8.033 1.00 97.75 176 SER A C 1
ATOM 1372 O O . SER A 1 176 ? 1.247 -5.068 9.183 1.00 97.75 176 SER A O 1
ATOM 1374 N N . GLY A 1 177 ? 2.976 -5.264 7.768 1.00 97.56 177 GLY A N 1
ATOM 1375 C CA . GLY A 1 177 ? 4.009 -5.434 8.785 1.00 97.56 177 GLY A CA 1
ATOM 1376 C C . GLY A 1 177 ? 4.199 -4.171 9.624 1.00 97.56 177 GLY A C 1
ATOM 1377 O O . GLY A 1 177 ? 4.132 -4.242 10.854 1.00 97.56 177 GLY A O 1
ATOM 1378 N N . ALA A 1 178 ? 4.347 -3.010 8.977 1.00 97.12 178 ALA A N 1
ATOM 1379 C CA . ALA A 1 178 ? 4.468 -1.727 9.671 1.00 97.12 178 ALA A CA 1
ATOM 1380 C C . ALA A 1 178 ? 3.206 -1.396 10.488 1.00 97.12 178 ALA A C 1
ATOM 1382 O O . ALA A 1 178 ? 3.302 -0.934 11.630 1.00 97.12 178 ALA A O 1
ATOM 1383 N N . LEU A 1 179 ? 2.020 -1.695 9.950 1.00 96.00 179 LEU A N 1
ATOM 1384 C CA . LEU A 1 179 ? 0.749 -1.513 10.649 1.00 96.00 179 LEU A CA 1
ATOM 1385 C C . LEU A 1 179 ? 0.619 -2.450 11.865 1.00 96.00 179 LEU A C 1
ATOM 1387 O O . LEU A 1 179 ? 0.225 -2.003 12.943 1.00 96.00 179 LEU A O 1
ATOM 1391 N N . CYS A 1 180 ? 1.009 -3.720 11.721 1.00 96.06 180 CYS A N 1
ATOM 1392 C CA . CYS A 1 180 ? 1.033 -4.708 12.804 1.00 96.06 180 CYS A CA 1
ATOM 1393 C C . CYS A 1 180 ? 1.949 -4.277 13.947 1.00 96.06 180 CYS A C 1
ATOM 1395 O O . CYS A 1 180 ? 1.543 -4.286 15.113 1.00 96.06 180 CYS A O 1
ATOM 1397 N N . LEU A 1 181 ? 3.168 -3.849 13.616 1.00 95.19 181 LEU A N 1
ATOM 1398 C CA . LEU A 1 181 ? 4.117 -3.338 14.598 1.00 95.19 181 LEU A CA 1
ATOM 1399 C C . LEU A 1 181 ? 3.549 -2.112 15.322 1.00 95.19 181 LEU A C 1
ATOM 1401 O O . LEU A 1 181 ? 3.562 -2.062 16.551 1.00 95.19 181 LEU A O 1
ATOM 1405 N N . SER A 1 182 ? 2.978 -1.171 14.571 1.00 94.44 182 SER A N 1
ATOM 1406 C CA . SER A 1 182 ? 2.394 0.058 15.115 1.00 94.44 182 SER A CA 1
ATOM 1407 C C . SER A 1 182 ? 1.234 -0.216 16.069 1.00 94.44 182 SER A C 1
ATOM 1409 O O . SER A 1 182 ? 1.167 0.378 17.146 1.00 94.44 182 SER A O 1
ATOM 1411 N N . GLN A 1 183 ? 0.349 -1.156 15.723 1.00 92.56 183 GLN A N 1
ATOM 1412 C CA . GLN A 1 183 ? -0.733 -1.566 16.614 1.00 92.56 183 GLN A CA 1
ATOM 1413 C C . GLN A 1 183 ? -0.188 -2.230 17.885 1.00 92.56 183 GLN A C 1
ATOM 1415 O O . GLN A 1 183 ? -0.628 -1.890 18.980 1.00 92.56 183 GLN A O 1
ATOM 1420 N N . ARG A 1 184 ? 0.797 -3.133 17.768 1.00 91.62 184 ARG A N 1
ATOM 1421 C CA . ARG A 1 184 ? 1.415 -3.796 18.932 1.00 91.62 184 ARG A CA 1
ATOM 1422 C C . ARG A 1 184 ? 2.069 -2.796 19.884 1.00 91.62 184 ARG A C 1
ATOM 1424 O O . ARG A 1 184 ? 1.949 -2.960 21.096 1.00 91.62 184 ARG A O 1
ATOM 1431 N N . ILE A 1 185 ? 2.741 -1.773 19.353 1.00 91.00 185 ILE A N 1
ATOM 1432 C CA . ILE A 1 185 ? 3.336 -0.696 20.156 1.00 91.00 185 ILE A CA 1
ATOM 1433 C C . ILE A 1 185 ? 2.239 0.080 20.894 1.00 91.00 185 ILE A C 1
ATOM 1435 O O . ILE A 1 185 ? 2.350 0.265 22.103 1.00 91.00 185 ILE A O 1
ATOM 1439 N N . ALA A 1 186 ? 1.160 0.467 20.207 1.00 88.06 186 ALA A N 1
ATOM 1440 C CA . ALA A 1 186 ? 0.046 1.192 20.822 1.00 88.06 186 ALA A CA 1
ATOM 1441 C C . ALA A 1 186 ? -0.637 0.382 21.940 1.00 88.06 186 ALA A C 1
ATOM 1443 O O . ALA A 1 186 ? -0.882 0.910 23.024 1.00 88.06 186 ALA A O 1
ATOM 1444 N N . THR A 1 187 ? -0.883 -0.914 21.718 1.00 87.31 187 THR A N 1
ATOM 1445 C CA . THR A 1 187 ? -1.459 -1.801 22.741 1.00 87.31 187 THR A CA 1
ATOM 1446 C C . THR A 1 187 ? -0.543 -1.934 23.958 1.00 87.31 187 THR A C 1
ATOM 1448 O O . THR A 1 187 ? -1.018 -1.855 25.087 1.00 87.31 187 THR A O 1
ATOM 1451 N N . ARG A 1 188 ? 0.774 -2.096 23.757 1.00 87.69 188 ARG A N 1
ATOM 1452 C CA . ARG A 1 188 ? 1.742 -2.176 24.866 1.00 87.69 188 ARG A CA 1
ATOM 1453 C C . ARG A 1 188 ? 1.826 -0.874 25.658 1.00 87.69 188 ARG A C 1
ATOM 1455 O O . ARG A 1 188 ? 1.874 -0.933 26.879 1.00 87.69 188 ARG A O 1
ATOM 1462 N N . ALA A 1 189 ? 1.821 0.273 24.980 1.00 85.88 189 ALA A N 1
ATOM 1463 C CA . ALA A 1 189 ? 1.826 1.574 25.642 1.00 85.88 189 ALA A CA 1
ATOM 1464 C C . ALA A 1 189 ? 0.599 1.740 26.555 1.00 85.88 189 ALA A C 1
ATOM 1466 O O . ALA A 1 189 ? 0.763 2.119 27.707 1.00 85.88 189 ALA A O 1
ATOM 1467 N N . CYS A 1 190 ? -0.590 1.356 26.078 1.00 83.19 190 CYS A N 1
ATOM 1468 C CA . CYS A 1 190 ? -1.832 1.392 26.857 1.00 83.19 190 CYS A CA 1
ATOM 1469 C C . CYS A 1 190 ? -1.761 0.524 28.131 1.00 83.19 190 CYS A C 1
ATOM 1471 O O . CYS A 1 190 ? -2.114 0.981 29.216 1.00 83.19 190 CYS A O 1
ATOM 1473 N N . LEU A 1 191 ? -1.232 -0.703 28.019 1.00 84.81 191 LEU A N 1
ATOM 1474 C CA . LEU A 1 191 ? -1.072 -1.612 29.164 1.00 84.81 191 LEU A CA 1
ATOM 1475 C C . LEU A 1 191 ? -0.112 -1.067 30.230 1.00 84.81 191 LEU A C 1
ATOM 1477 O O . LEU A 1 191 ? -0.319 -1.311 31.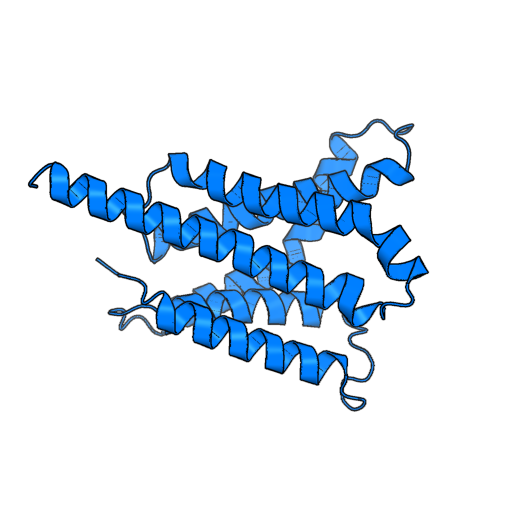414 1.00 84.81 191 LEU A O 1
ATOM 1481 N N . LEU A 1 192 ? 0.931 -0.339 29.823 1.00 86.12 192 LEU A N 1
ATOM 1482 C CA . LEU A 1 192 ? 1.895 0.262 30.750 1.00 86.12 192 LEU A CA 1
ATOM 1483 C C . LEU A 1 192 ? 1.345 1.512 31.446 1.00 86.12 192 LEU A C 1
ATOM 1485 O O . LEU A 1 192 ? 1.792 1.836 32.542 1.00 86.12 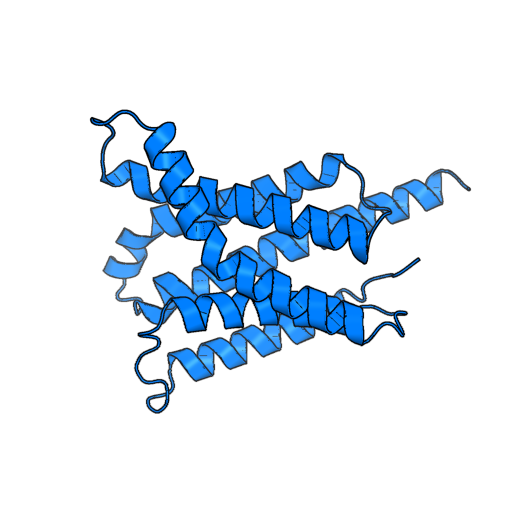192 LEU A O 1
ATOM 1489 N N . THR A 1 193 ? 0.390 2.211 30.828 1.00 83.31 193 THR A N 1
ATOM 1490 C CA . THR A 1 193 ? -0.208 3.432 31.389 1.00 83.31 193 THR A CA 1
ATOM 1491 C C . THR A 1 193 ? -1.433 3.182 32.271 1.00 83.31 193 THR A C 1
ATOM 1493 O O . THR A 1 193 ? -1.928 4.134 32.862 1.00 83.31 193 THR A O 1
ATOM 1496 N N . GLY A 1 194 ? -1.902 1.932 32.397 1.00 58.66 194 GLY A N 1
ATOM 1497 C CA . GLY A 1 194 ? -2.892 1.527 33.406 1.00 58.66 194 GLY A CA 1
ATOM 1498 C C . GLY A 1 194 ? -4.243 2.251 33.343 1.00 58.66 194 GLY A C 1
ATOM 1499 O O . GLY A 1 194 ? -4.849 2.469 34.388 1.00 58.66 194 GLY A O 1
ATOM 1500 N N . SER A 1 195 ? -4.685 2.658 32.150 1.00 54.75 195 SER A N 1
ATOM 1501 C CA . SER A 1 195 ? -5.985 3.310 31.927 1.00 54.75 195 SER A CA 1
ATOM 1502 C C . SER A 1 195 ? -7.153 2.333 31.958 1.00 54.75 195 SER A C 1
ATOM 1504 O O . SER A 1 195 ? -7.015 1.288 31.278 1.00 54.75 195 SER A O 1
#